Protein AF-A0A433PCZ7-F1 (afdb_monomer_lite)

Radius of gyration: 23.69 Å; chains: 1; bounding box: 47×53×70 Å

Organism: NCBI:txid994334

Sequence (290 aa):
MRSCLVRWIPQHVLGEMFSCDVVIAGWCSPVGGLSVYSTPSASLAHGDGKPVIIVSAAMDSRSFFHDLTLGIENDVSGMIALIAVADALSKVGWMRFPYEGHNISKS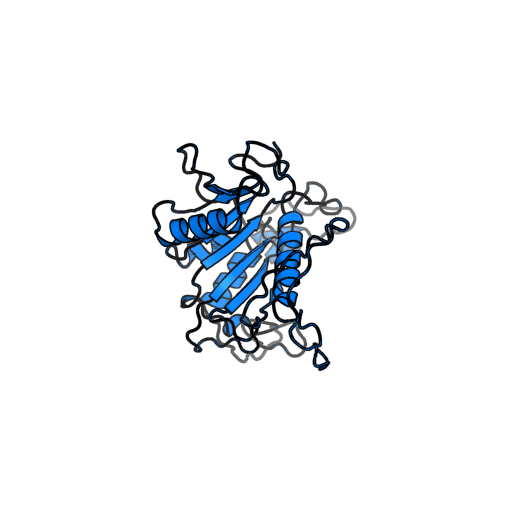PFYISTNLIIIRLYTQQSPVALTTFPKHIIYTLFTAEAWGHAGSQRFVSDVYQNPTCANTTGNYCPYTAPACSYPCLRDLDFTRINFDAIESVWELNSVAQSSAPSSPQPSFFAHFDDTTLPGNNRLLQLLVNVSGGQQYAIQAAAADGVDRKLPPSTVQAFLQKKRSIPAVVISDFQKQLGK

Structure (mmCIF, N/CA/C/O backbone):
data_AF-A0A433PCZ7-F1
#
_entry.id   AF-A0A433PCZ7-F1
#
loop_
_atom_site.group_PDB
_atom_site.id
_atom_site.type_symbol
_atom_site.label_atom_id
_atom_site.label_alt_id
_atom_site.label_comp_id
_atom_site.label_asym_id
_atom_site.label_entity_id
_atom_site.label_seq_id
_atom_site.pdbx_PDB_ins_code
_atom_site.Cartn_x
_atom_site.Cartn_y
_atom_site.Cartn_z
_atom_site.occupancy
_atom_site.B_iso_or_equiv
_atom_site.auth_seq_id
_atom_site.auth_comp_id
_atom_site.auth_asym_id
_atom_site.auth_atom_id
_atom_site.pdbx_PDB_model_num
ATOM 1 N N . MET A 1 1 ? -12.144 -13.606 -10.937 1.00 31.19 1 MET A N 1
ATOM 2 C CA . MET A 1 1 ? -12.996 -13.012 -11.990 1.00 31.19 1 MET A CA 1
ATOM 3 C C . MET A 1 1 ? -12.164 -11.955 -12.693 1.00 31.19 1 MET A C 1
ATOM 5 O O . MET A 1 1 ? -11.584 -11.135 -12.000 1.00 31.19 1 MET A O 1
ATOM 9 N N . ARG A 1 2 ? -11.998 -12.040 -14.018 1.00 33.44 2 ARG A N 1
ATOM 10 C CA . ARG A 1 2 ? -11.258 -11.040 -14.804 1.00 33.44 2 ARG A CA 1
ATOM 11 C C . ARG A 1 2 ? -12.278 -10.046 -15.350 1.00 33.44 2 ARG A C 1
ATOM 13 O O . ARG A 1 2 ? -13.180 -10.456 -16.072 1.00 33.44 2 ARG A O 1
ATOM 20 N N . SER A 1 3 ? -12.172 -8.786 -14.954 1.00 38.59 3 SER A N 1
ATOM 21 C CA . SER A 1 3 ? -13.100 -7.730 -15.364 1.00 38.59 3 SER A CA 1
ATOM 22 C C . SER A 1 3 ? -12.599 -7.081 -16.659 1.00 38.59 3 SER A C 1
ATOM 24 O O . SER A 1 3 ? -11.444 -6.664 -16.732 1.00 38.59 3 SER A O 1
ATOM 26 N N . CYS A 1 4 ? -13.439 -7.028 -17.694 1.00 39.56 4 CYS A N 1
ATOM 27 C CA . CYS A 1 4 ? -13.153 -6.365 -18.973 1.00 39.56 4 CYS A CA 1
ATOM 28 C C . CYS A 1 4 ? -14.150 -5.228 -19.202 1.00 39.56 4 CYS A C 1
ATOM 30 O O . CYS A 1 4 ? -15.336 -5.389 -18.917 1.00 39.56 4 CYS A O 1
ATOM 32 N N . LEU A 1 5 ? -13.670 -4.099 -19.730 1.00 45.59 5 LEU A N 1
ATOM 33 C CA . LEU A 1 5 ? -14.523 -2.992 -20.149 1.00 45.59 5 LEU A CA 1
ATOM 34 C C . LEU A 1 5 ? -14.878 -3.200 -21.626 1.00 45.59 5 LEU A C 1
ATOM 36 O O . LEU A 1 5 ? -13.988 -3.280 -22.479 1.00 45.59 5 LEU A O 1
ATOM 40 N N . VAL A 1 6 ? -16.173 -3.301 -21.924 1.00 49.44 6 VAL A N 1
ATOM 41 C CA . VAL A 1 6 ? -16.669 -3.426 -23.300 1.00 49.44 6 VAL A CA 1
ATOM 42 C C . VAL A 1 6 ? -16.513 -2.088 -24.013 1.00 49.44 6 VAL A C 1
ATOM 44 O O . VAL A 1 6 ? -16.884 -1.042 -23.477 1.00 49.44 6 VAL A O 1
ATOM 47 N N . ARG A 1 7 ? -15.947 -2.105 -25.223 1.00 39.41 7 ARG A N 1
ATOM 48 C CA . ARG A 1 7 ? -15.780 -0.900 -26.036 1.00 39.41 7 ARG A CA 1
ATOM 49 C C . ARG A 1 7 ? -17.155 -0.384 -26.468 1.00 39.41 7 ARG A C 1
ATOM 51 O O . ARG A 1 7 ? -17.887 -1.074 -27.168 1.00 39.41 7 ARG A O 1
ATOM 58 N N . TRP A 1 8 ? -17.484 0.843 -26.071 1.00 37.19 8 TRP A N 1
ATOM 59 C CA . TRP A 1 8 ? -18.685 1.541 -26.526 1.00 37.19 8 TRP A CA 1
ATOM 60 C C . TRP A 1 8 ? -18.537 1.940 -28.000 1.00 37.19 8 TRP A C 1
ATOM 62 O O . TRP A 1 8 ? -17.752 2.825 -28.341 1.00 37.19 8 TRP A O 1
ATOM 72 N N . ILE A 1 9 ? -19.299 1.290 -28.879 1.00 37.53 9 ILE A N 1
ATOM 73 C CA . ILE A 1 9 ? -19.681 1.849 -30.181 1.00 37.53 9 ILE A CA 1
ATOM 74 C C . ILE A 1 9 ? -21.013 2.570 -29.939 1.00 37.53 9 ILE A C 1
ATOM 76 O O . ILE A 1 9 ? -21.857 2.010 -29.231 1.00 37.53 9 ILE A O 1
ATOM 80 N N . PRO A 1 10 ? -21.237 3.791 -30.464 1.00 37.09 10 PRO A N 1
ATOM 81 C CA . PRO A 1 10 ? -22.515 4.468 -30.285 1.00 37.09 10 PRO A CA 1
ATOM 82 C C . PRO A 1 10 ? -23.660 3.531 -30.708 1.00 37.09 10 PRO A C 1
ATOM 84 O O . PRO A 1 10 ? -23.724 3.124 -31.862 1.00 37.09 10 PRO A O 1
ATOM 87 N N . GLN A 1 11 ? -24.530 3.201 -29.745 1.00 36.28 11 GLN A N 1
ATOM 88 C CA . GLN A 1 11 ? -25.795 2.450 -29.850 1.00 36.28 11 GLN A CA 1
ATOM 89 C C . GLN A 1 11 ? -25.813 0.909 -29.744 1.00 36.28 11 GLN A C 1
ATOM 91 O O . GLN A 1 11 ? -26.917 0.373 -29.682 1.00 36.28 11 GLN A O 1
ATOM 96 N N . HIS A 1 12 ? -24.699 0.178 -29.595 1.00 43.97 12 HIS A N 1
ATOM 97 C CA . HIS A 1 12 ? -24.780 -1.284 -29.379 1.00 43.97 12 HIS A CA 1
ATOM 98 C C . HIS A 1 12 ? -23.724 -1.838 -28.407 1.00 43.97 12 HIS A C 1
ATOM 100 O O . HIS A 1 12 ? -22.524 -1.655 -28.600 1.00 43.97 12 HIS A O 1
ATOM 106 N N . VAL A 1 13 ? -24.177 -2.580 -27.386 1.00 55.06 13 VAL A N 1
ATOM 107 C CA . VAL A 1 13 ? -23.332 -3.465 -26.565 1.00 55.06 13 VAL A CA 1
ATOM 108 C C . VAL A 1 13 ? -23.218 -4.803 -27.299 1.00 55.06 13 VAL A C 1
ATOM 110 O O . VAL A 1 13 ? -24.196 -5.534 -27.394 1.00 55.06 13 VAL A O 1
ATOM 113 N N . LEU A 1 14 ? -22.037 -5.132 -27.825 1.00 55.78 14 LEU A N 1
ATOM 114 C CA . LEU A 1 14 ? -21.775 -6.379 -28.571 1.00 55.78 14 LEU A CA 1
ATOM 115 C C . LEU A 1 14 ? -21.415 -7.573 -27.657 1.00 55.78 14 LEU A C 1
ATOM 117 O O . LEU A 1 14 ? -20.620 -8.436 -28.025 1.00 55.78 14 LEU A O 1
ATOM 121 N N . GLY A 1 15 ? -21.927 -7.600 -26.427 1.00 51.91 15 GLY A N 1
ATOM 122 C CA . GLY A 1 15 ? -21.474 -8.530 -25.392 1.00 51.91 15 GLY A CA 1
ATOM 123 C C . GLY A 1 15 ? -22.407 -9.719 -25.178 1.00 51.91 15 GLY A C 1
ATOM 124 O O . GLY A 1 15 ? -23.237 -9.657 -24.281 1.00 51.91 15 GLY A O 1
ATOM 125 N N . GLU A 1 16 ? -22.222 -10.813 -25.924 1.00 54.31 16 GLU A N 1
ATOM 126 C CA . GLU A 1 16 ? -22.825 -12.130 -25.613 1.00 54.31 16 GLU A CA 1
ATOM 127 C C . GLU A 1 16 ? -21.780 -13.224 -25.285 1.00 54.31 16 GLU A C 1
ATOM 129 O O . GLU A 1 16 ? -22.113 -14.402 -25.196 1.00 54.31 16 GLU A O 1
ATOM 134 N N . MET A 1 17 ? -20.504 -12.871 -25.077 1.00 54.75 17 MET A N 1
ATOM 135 C CA . MET A 1 17 ? -19.405 -13.844 -24.910 1.00 54.75 17 MET A CA 1
ATOM 136 C C . MET A 1 17 ? -18.545 -13.598 -23.659 1.00 54.75 17 MET A C 1
ATOM 138 O O . MET A 1 17 ? -18.548 -12.510 -23.077 1.00 54.75 17 MET A O 1
ATOM 142 N N . PHE A 1 18 ? -17.795 -14.625 -23.235 1.00 64.75 18 PHE A N 1
ATOM 143 C CA . PHE A 1 18 ? -16.908 -14.566 -22.069 1.00 64.75 18 PHE A CA 1
ATOM 144 C C . PHE A 1 18 ? -15.723 -13.610 -22.296 1.00 64.75 18 PHE A C 1
ATOM 146 O O . PHE A 1 18 ? -15.311 -13.348 -23.423 1.00 64.75 18 PHE A O 1
ATOM 153 N N . SER A 1 19 ? -15.123 -13.127 -21.197 1.00 66.94 19 SER A N 1
ATOM 154 C CA . SER A 1 19 ? -14.033 -12.130 -21.199 1.00 66.94 19 SER A CA 1
ATOM 155 C C . SER A 1 19 ? -12.869 -12.457 -22.148 1.00 66.94 19 SER A C 1
ATOM 157 O O . SER A 1 19 ? -12.317 -11.540 -22.748 1.00 66.94 19 SER A O 1
ATOM 159 N N . CYS A 1 20 ? -12.490 -13.728 -22.310 1.00 67.19 20 CYS A N 1
ATOM 160 C CA . CYS A 1 20 ? -11.399 -14.108 -23.212 1.00 67.19 20 CYS A CA 1
ATOM 161 C C . CYS A 1 20 ? -11.766 -13.919 -24.687 1.00 67.19 20 CYS A C 1
ATOM 163 O O . CYS A 1 20 ? -10.952 -13.416 -25.457 1.00 67.19 20 CYS A O 1
ATOM 165 N N . ASP A 1 21 ? -12.988 -14.276 -25.070 1.00 70.38 21 ASP A N 1
ATOM 166 C CA . ASP A 1 21 ? -13.411 -14.267 -26.468 1.00 70.38 21 ASP A CA 1
ATOM 167 C C . ASP A 1 21 ? -13.506 -12.837 -27.007 1.00 70.38 21 ASP A C 1
ATOM 169 O O . ASP A 1 21 ? -13.014 -12.529 -28.091 1.00 70.38 21 ASP A O 1
ATOM 173 N N . VAL A 1 22 ? -14.060 -11.928 -26.200 1.00 72.94 22 VAL A N 1
ATOM 174 C CA . VAL A 1 22 ? -14.202 -10.510 -26.562 1.00 72.94 22 VAL A CA 1
ATOM 175 C C . VAL A 1 22 ? -12.869 -9.754 -26.571 1.00 72.94 22 VAL A C 1
ATOM 177 O O . VAL A 1 22 ? -12.721 -8.790 -27.323 1.00 72.94 22 VAL A O 1
ATOM 180 N N . VAL A 1 23 ? -11.881 -10.183 -25.773 1.00 76.81 23 VAL A N 1
ATOM 181 C CA . VAL A 1 23 ? -10.513 -9.633 -25.818 1.00 76.81 23 VAL A CA 1
ATOM 182 C C . VAL A 1 23 ? -9.790 -10.104 -27.079 1.00 76.81 23 VAL A C 1
ATOM 184 O O . VAL A 1 23 ? -9.178 -9.285 -27.759 1.00 76.81 23 VAL A O 1
ATOM 187 N N . ILE A 1 24 ? -9.905 -11.390 -27.436 1.00 75.25 24 ILE A N 1
ATOM 188 C CA . ILE A 1 24 ? -9.309 -11.942 -28.665 1.00 75.25 24 ILE A CA 1
ATOM 189 C C . ILE A 1 24 ? -9.924 -11.287 -29.909 1.00 75.25 24 ILE A C 1
ATOM 191 O O . ILE A 1 24 ? -9.204 -10.951 -30.847 1.00 75.25 24 ILE A O 1
ATOM 195 N N . ALA A 1 25 ? -11.236 -11.044 -29.899 1.00 79.81 25 ALA A N 1
ATOM 196 C CA . ALA A 1 25 ? -11.934 -10.352 -30.980 1.00 79.81 25 ALA A CA 1
ATOM 197 C C . ALA A 1 25 ? -11.619 -8.841 -31.063 1.00 79.81 25 ALA A C 1
ATOM 199 O O . ALA A 1 25 ? -12.023 -8.182 -32.021 1.00 79.81 25 ALA A O 1
ATOM 200 N N . GLY A 1 26 ? -10.911 -8.270 -30.078 1.00 80.94 26 GLY A N 1
ATOM 201 C CA . GLY A 1 26 ? -10.577 -6.841 -30.028 1.00 80.94 26 GLY A CA 1
ATOM 202 C C . GLY A 1 26 ? -11.761 -5.929 -29.681 1.00 80.94 26 GLY A C 1
ATOM 203 O O . GLY A 1 26 ? -11.745 -4.737 -29.996 1.00 80.94 26 GLY A O 1
ATOM 204 N N . TRP A 1 27 ? -12.811 -6.474 -29.062 1.00 82.06 27 TRP A N 1
ATOM 205 C CA . TRP A 1 27 ? -14.045 -5.750 -28.719 1.00 82.06 27 TRP A CA 1
ATOM 206 C C . TRP A 1 27 ? -14.031 -5.189 -27.294 1.00 82.06 27 TRP A C 1
ATOM 208 O O . TRP A 1 27 ? -14.896 -4.394 -26.925 1.00 82.06 27 TRP A O 1
ATOM 218 N N . CYS A 1 28 ? -13.055 -5.592 -26.483 1.00 83.75 28 CYS A N 1
ATOM 219 C CA . CYS A 1 28 ? -12.892 -5.147 -25.105 1.00 83.75 28 CYS A CA 1
ATOM 220 C C . CYS A 1 28 ? -11.443 -4.771 -24.812 1.00 83.75 28 CYS A C 1
ATOM 222 O O . CYS A 1 28 ? -10.513 -5.361 -25.363 1.00 83.75 28 CYS A O 1
ATOM 224 N N . SER A 1 29 ? -11.278 -3.844 -23.872 1.00 83.94 29 SER A N 1
ATOM 225 C CA . SER A 1 29 ? -9.988 -3.544 -23.253 1.00 83.94 29 SER A CA 1
ATOM 226 C C . SER A 1 29 ? -9.978 -4.064 -21.813 1.00 83.94 29 SER A C 1
ATOM 228 O O . SER A 1 29 ? -11.024 -4.060 -21.149 1.00 83.94 29 SER A O 1
ATOM 230 N N . PRO A 1 30 ? -8.821 -4.513 -21.295 1.00 85.56 30 PRO A N 1
ATOM 231 C CA . PRO A 1 30 ? -8.712 -4.866 -19.886 1.00 85.56 30 PRO A CA 1
ATOM 232 C C . PRO A 1 30 ? -8.986 -3.634 -19.016 1.00 85.56 30 PRO A C 1
ATOM 234 O O . PRO A 1 30 ? -8.523 -2.535 -19.326 1.00 85.56 30 PRO A O 1
ATOM 237 N N . VAL A 1 31 ? -9.732 -3.819 -17.924 1.00 88.06 31 VAL A N 1
ATOM 238 C CA . VAL A 1 31 ? -9.874 -2.771 -16.904 1.00 88.06 31 VAL A CA 1
ATOM 239 C C . VAL A 1 31 ? -8.544 -2.638 -16.172 1.00 88.06 31 VAL A C 1
ATOM 241 O O . VAL A 1 31 ? -7.945 -3.638 -15.777 1.00 88.06 31 VAL A O 1
ATOM 244 N N . GLY A 1 32 ? -8.079 -1.408 -15.993 1.00 88.81 32 GLY A N 1
ATOM 245 C CA . GLY A 1 32 ? -6.814 -1.132 -15.333 1.00 88.81 32 GLY A CA 1
ATOM 246 C C . GLY A 1 32 ? -6.510 0.358 -15.290 1.00 88.81 32 GLY A C 1
ATOM 247 O O . GLY A 1 32 ? -7.317 1.189 -15.702 1.00 88.81 32 GLY A O 1
ATOM 248 N N . GLY A 1 33 ? -5.314 0.678 -14.814 1.00 89.50 33 GLY A N 1
ATOM 249 C CA . GLY A 1 33 ? -4.800 2.037 -14.739 1.00 89.50 33 GLY A CA 1
ATOM 250 C C . GLY A 1 33 ? -3.342 2.040 -14.289 1.00 89.50 33 GLY A C 1
ATOM 251 O O . GLY A 1 33 ? -2.693 0.992 -14.245 1.00 89.50 33 GLY A O 1
ATOM 252 N N . LEU A 1 34 ? -2.838 3.220 -13.933 1.00 92.00 34 LEU A N 1
ATOM 253 C CA . LEU A 1 34 ? -1.523 3.378 -13.317 1.00 92.00 34 LEU A CA 1
ATOM 254 C C . LEU A 1 34 ? -1.668 3.639 -11.818 1.00 92.00 34 LEU A C 1
ATOM 256 O O . LEU A 1 34 ? -2.215 4.660 -11.409 1.00 92.00 34 LEU A O 1
ATOM 260 N N . SER A 1 35 ? -1.144 2.722 -11.010 1.00 95.50 35 SER A N 1
ATOM 261 C CA . SER A 1 35 ? -0.894 2.974 -9.592 1.00 95.50 35 SER A CA 1
ATOM 262 C C . SER A 1 35 ? 0.284 3.936 -9.448 1.00 95.50 35 SER A C 1
ATOM 264 O O . SER A 1 35 ? 1.190 3.946 -10.286 1.00 95.50 35 SER A O 1
ATOM 266 N N . VAL A 1 36 ? 0.298 4.721 -8.375 1.00 95.56 36 VAL A N 1
ATOM 267 C CA . VAL A 1 36 ? 1.398 5.646 -8.077 1.00 95.56 36 VAL A CA 1
ATOM 268 C C . VAL A 1 36 ? 2.010 5.305 -6.731 1.00 95.56 36 VAL A C 1
ATOM 270 O O . VAL A 1 36 ? 1.317 4.880 -5.808 1.00 95.56 36 VAL A O 1
ATOM 273 N N . TYR A 1 37 ? 3.315 5.500 -6.606 1.00 95.19 37 TYR A N 1
ATOM 274 C CA . TYR A 1 37 ? 3.993 5.386 -5.325 1.00 95.19 37 TYR A CA 1
ATOM 275 C C . TYR A 1 37 ? 5.043 6.480 -5.171 1.00 95.19 37 TYR A C 1
ATOM 277 O O . TYR A 1 37 ? 5.506 7.062 -6.151 1.00 95.19 37 TYR A O 1
ATOM 285 N N . SER A 1 38 ? 5.395 6.782 -3.927 1.00 92.81 38 SER A N 1
ATOM 286 C CA . SER A 1 38 ? 6.375 7.809 -3.585 1.00 92.81 38 SER A CA 1
ATOM 287 C C . SER A 1 38 ? 7.084 7.462 -2.280 1.00 92.81 38 SER A C 1
ATOM 289 O O . SER A 1 38 ? 6.551 6.736 -1.443 1.00 92.81 38 SER A O 1
ATOM 291 N N . THR A 1 39 ? 8.289 7.990 -2.086 1.00 91.00 39 THR A N 1
ATOM 292 C CA . THR A 1 39 ? 9.048 7.852 -0.841 1.00 91.00 39 THR A CA 1
ATOM 293 C C . THR A 1 39 ? 9.712 9.183 -0.481 1.00 91.00 39 THR A C 1
ATOM 295 O O . THR A 1 39 ? 10.229 9.855 -1.372 1.00 91.00 39 THR A O 1
ATOM 298 N N . PRO A 1 40 ? 9.745 9.584 0.806 1.00 87.50 40 PRO A N 1
ATOM 299 C CA . PRO A 1 40 ? 10.504 10.754 1.246 1.00 87.50 40 PRO A CA 1
ATOM 300 C C . PRO A 1 40 ? 12.009 10.457 1.396 1.00 87.50 40 PRO A C 1
ATOM 302 O O . PRO A 1 40 ? 12.789 11.334 1.768 1.00 87.50 40 PRO A O 1
ATOM 305 N N . SER A 1 41 ? 12.424 9.212 1.154 1.00 84.75 41 SER A N 1
ATOM 306 C CA . SER A 1 41 ? 13.815 8.779 1.268 1.00 84.75 41 SER A CA 1
ATOM 307 C C . SER A 1 41 ? 14.655 9.381 0.145 1.00 84.75 41 SER A C 1
ATOM 309 O O . SER A 1 41 ? 14.314 9.237 -1.023 1.00 84.75 41 SER A O 1
ATOM 311 N N . ALA A 1 42 ? 15.786 10.003 0.488 1.00 78.75 42 ALA A N 1
ATOM 312 C CA . ALA A 1 42 ? 16.669 10.626 -0.503 1.00 78.75 42 ALA A CA 1
ATOM 313 C C . ALA A 1 42 ? 17.356 9.606 -1.432 1.00 78.75 42 ALA A C 1
ATOM 315 O O . ALA A 1 42 ? 17.651 9.914 -2.581 1.00 78.75 42 ALA A O 1
ATOM 316 N N . SER A 1 43 ? 17.614 8.397 -0.932 1.00 82.56 43 SER A N 1
ATOM 317 C CA . SER A 1 43 ? 18.131 7.276 -1.714 1.00 82.56 43 SER A CA 1
ATOM 318 C C . SER A 1 43 ? 17.480 5.998 -1.203 1.00 82.56 43 SER A C 1
ATOM 320 O O . SER A 1 43 ? 17.597 5.688 -0.018 1.00 82.56 43 SER A O 1
ATOM 322 N N . LEU A 1 44 ? 16.748 5.319 -2.082 1.00 88.44 44 LEU A N 1
ATOM 323 C CA . LEU A 1 44 ? 16.168 3.998 -1.858 1.00 88.44 44 LEU A CA 1
ATOM 324 C C . LEU A 1 44 ? 16.961 3.014 -2.714 1.00 88.44 44 LEU A C 1
ATOM 326 O O . LEU A 1 44 ? 16.998 3.193 -3.934 1.00 88.44 44 LEU A O 1
ATOM 330 N N . ALA A 1 45 ? 17.571 1.996 -2.111 1.00 90.94 45 ALA A N 1
ATOM 331 C CA . ALA A 1 45 ? 18.324 0.991 -2.848 1.00 90.94 45 ALA A CA 1
ATOM 332 C C . ALA A 1 45 ? 17.964 -0.428 -2.398 1.00 90.94 45 ALA A C 1
ATOM 334 O O . ALA A 1 45 ? 17.846 -0.720 -1.217 1.00 90.94 45 ALA A O 1
ATOM 335 N N . HIS A 1 46 ? 17.892 -1.355 -3.353 1.00 90.88 46 HIS A N 1
ATOM 336 C CA . HIS A 1 46 ? 17.478 -2.735 -3.085 1.00 90.88 46 HIS A CA 1
ATOM 337 C C . HIS A 1 46 ? 18.362 -3.449 -2.035 1.00 90.88 46 HIS A C 1
ATOM 339 O O . HIS A 1 46 ? 17.908 -4.329 -1.305 1.00 90.88 46 HIS A O 1
ATOM 345 N N . GLY A 1 47 ? 19.642 -3.079 -1.954 1.00 91.06 47 GLY A N 1
ATOM 346 C CA . GLY A 1 47 ? 20.633 -3.701 -1.072 1.00 91.06 47 GLY A CA 1
ATOM 347 C C . GLY A 1 47 ? 21.089 -2.844 0.110 1.00 91.06 47 GLY A C 1
ATOM 348 O O . GLY A 1 47 ? 22.117 -3.167 0.695 1.00 91.06 47 GLY A O 1
ATOM 349 N N . ASP A 1 48 ? 20.401 -1.750 0.452 1.00 90.75 48 ASP A N 1
ATOM 350 C CA . ASP A 1 48 ? 20.836 -0.868 1.553 1.00 90.75 48 ASP A CA 1
ATOM 351 C C . ASP A 1 48 ? 20.564 -1.427 2.964 1.00 90.75 48 ASP A C 1
ATOM 353 O O . ASP A 1 48 ? 21.042 -0.869 3.954 1.00 90.75 48 ASP A O 1
ATOM 357 N N . GLY A 1 49 ? 19.824 -2.538 3.063 1.00 90.06 49 GLY A N 1
ATOM 358 C CA . GLY A 1 49 ? 19.514 -3.223 4.319 1.00 90.06 49 GLY A CA 1
ATOM 359 C C . GLY A 1 49 ? 18.550 -2.461 5.232 1.00 90.06 49 GLY A C 1
ATOM 360 O O . GLY A 1 49 ? 18.333 -2.888 6.369 1.00 90.06 49 GLY A O 1
ATOM 361 N N . LYS A 1 50 ? 17.969 -1.347 4.771 1.00 92.31 50 LYS A N 1
ATOM 362 C CA . LYS A 1 50 ? 17.005 -0.579 5.557 1.00 92.31 50 LYS A CA 1
ATOM 363 C C . LYS A 1 50 ? 15.621 -1.227 5.482 1.00 92.31 50 LYS A C 1
ATOM 365 O O . LYS A 1 50 ? 15.147 -1.531 4.388 1.00 92.31 50 LYS A O 1
ATOM 370 N N . PRO A 1 51 ? 14.927 -1.395 6.621 1.00 96.12 51 PRO A N 1
ATOM 371 C CA . PRO A 1 51 ? 13.557 -1.884 6.606 1.00 96.12 51 PRO A CA 1
ATOM 372 C C . PRO A 1 51 ? 12.628 -0.928 5.852 1.00 96.12 51 PRO A C 1
ATOM 374 O O . PRO A 1 51 ? 12.794 0.294 5.911 1.00 96.12 51 PRO A O 1
ATOM 377 N N . VAL A 1 52 ? 11.624 -1.484 5.179 1.00 96.88 52 VAL A N 1
ATOM 378 C CA . VAL A 1 52 ? 10.645 -0.748 4.375 1.00 96.88 52 VAL A CA 1
ATOM 379 C C . VAL A 1 52 ? 9.269 -0.827 5.034 1.00 96.88 52 VAL A C 1
ATOM 381 O O . VAL A 1 52 ? 8.779 -1.904 5.367 1.00 96.88 52 VAL A O 1
ATOM 384 N N . ILE A 1 53 ? 8.626 0.323 5.202 1.00 97.31 53 ILE A N 1
ATOM 385 C CA . ILE A 1 53 ? 7.237 0.459 5.637 1.00 97.31 53 ILE A CA 1
ATOM 386 C C . ILE A 1 53 ? 6.415 0.872 4.421 1.00 97.31 53 ILE A C 1
ATOM 388 O O . ILE A 1 53 ? 6.669 1.922 3.830 1.00 97.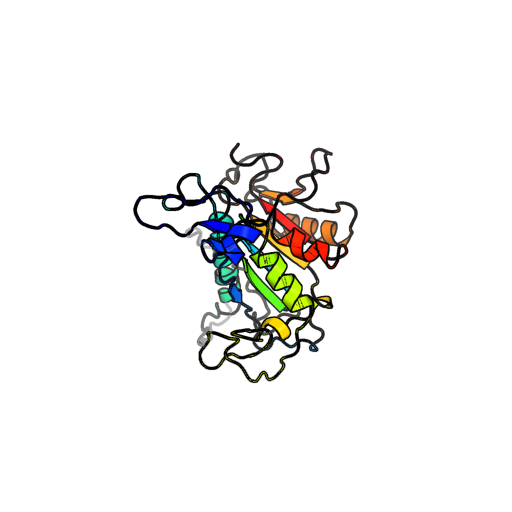31 53 ILE A O 1
ATOM 392 N N . ILE A 1 54 ? 5.421 0.066 4.063 1.00 98.25 54 ILE A N 1
ATOM 393 C CA . ILE A 1 54 ? 4.451 0.423 3.029 1.00 98.25 54 ILE A CA 1
ATOM 394 C C . ILE A 1 54 ? 3.238 1.051 3.706 1.00 98.25 54 ILE A C 1
ATOM 396 O O . ILE A 1 54 ? 2.681 0.466 4.632 1.00 98.25 54 ILE A O 1
ATOM 400 N N . VAL A 1 55 ? 2.812 2.214 3.227 1.00 98.25 55 VAL A N 1
ATOM 401 C CA . VAL A 1 55 ? 1.528 2.820 3.582 1.00 98.25 55 VAL A CA 1
ATOM 402 C C . VAL A 1 55 ? 0.719 2.957 2.300 1.00 98.25 55 VAL A C 1
ATOM 404 O O . VAL A 1 55 ? 1.204 3.487 1.302 1.00 98.25 55 VAL A O 1
ATOM 407 N N . SER A 1 56 ? -0.489 2.419 2.295 1.00 97.81 56 SER A N 1
ATOM 408 C CA . SER A 1 56 ? -1.266 2.163 1.087 1.00 97.81 56 SER A CA 1
ATOM 409 C C . SER A 1 56 ? -2.705 2.646 1.213 1.00 97.81 56 SER A C 1
ATOM 411 O O . SER A 1 56 ? -3.240 2.763 2.315 1.00 97.81 56 SER A O 1
ATOM 413 N N . ALA A 1 57 ? -3.317 2.952 0.074 1.00 97.19 57 ALA A N 1
ATOM 414 C CA . ALA A 1 57 ? -4.755 3.146 -0.064 1.00 97.19 57 ALA A CA 1
ATOM 415 C C . ALA A 1 57 ? -5.184 2.819 -1.504 1.00 97.19 57 ALA A C 1
ATOM 417 O O . ALA A 1 57 ? -4.378 2.901 -2.439 1.00 97.19 57 ALA A O 1
ATOM 418 N N . ALA A 1 58 ? -6.452 2.459 -1.690 1.00 94.75 58 ALA A N 1
ATOM 419 C CA . ALA A 1 58 ? -7.067 2.394 -3.012 1.00 94.75 58 ALA A CA 1
ATOM 420 C C . ALA A 1 58 ? -7.409 3.813 -3.507 1.00 94.75 58 ALA A C 1
ATOM 422 O O . ALA A 1 58 ? -7.742 4.685 -2.707 1.00 94.75 58 ALA A O 1
ATOM 423 N N . MET A 1 59 ? -7.304 4.059 -4.816 1.00 90.44 59 MET A N 1
ATOM 424 C CA . MET A 1 59 ? -7.685 5.340 -5.439 1.00 90.44 59 MET A CA 1
ATOM 425 C C . MET A 1 59 ? -8.963 5.251 -6.278 1.00 90.44 59 MET A C 1
ATOM 427 O O . MET A 1 59 ? -9.538 6.279 -6.628 1.00 90.44 59 MET A O 1
ATOM 431 N N . ASP A 1 60 ? -9.361 4.044 -6.679 1.00 88.75 60 ASP A N 1
ATOM 432 C CA . ASP A 1 60 ? -10.500 3.814 -7.557 1.00 88.75 60 ASP A CA 1
ATOM 433 C C . ASP A 1 60 ? -11.712 3.314 -6.785 1.00 88.75 60 ASP A C 1
ATOM 435 O O . ASP A 1 60 ? -11.591 2.564 -5.827 1.00 88.75 60 ASP A O 1
ATOM 439 N N . SER A 1 61 ? -12.888 3.694 -7.271 1.00 88.56 61 SER A N 1
ATOM 440 C CA . SER A 1 61 ? -14.165 3.197 -6.782 1.00 88.56 61 SER A CA 1
ATOM 441 C C . SER A 1 61 ? -14.996 2.659 -7.942 1.00 88.56 61 SER A C 1
ATOM 443 O O . SER A 1 61 ? -14.598 2.724 -9.110 1.00 88.56 61 SER A O 1
ATOM 445 N N . ARG A 1 62 ? -16.182 2.134 -7.637 1.00 88.69 62 ARG A N 1
ATOM 446 C CA . ARG A 1 62 ? -17.144 1.671 -8.641 1.00 88.69 62 ARG A CA 1
ATOM 447 C C . ARG A 1 62 ? -18.561 2.068 -8.269 1.00 88.69 62 ARG A C 1
ATOM 449 O O . ARG A 1 62 ? -18.935 2.087 -7.100 1.00 88.69 62 ARG A O 1
ATOM 456 N N . SER A 1 63 ? -19.374 2.309 -9.284 1.00 88.69 63 SER A N 1
ATOM 457 C CA . SER A 1 63 ? -20.809 2.526 -9.136 1.00 88.69 63 SER A CA 1
ATOM 458 C C . SER A 1 63 ? -21.555 1.896 -10.313 1.00 88.69 63 SER A C 1
ATOM 460 O O . SER A 1 63 ? -20.936 1.442 -11.275 1.00 88.69 63 SER A O 1
ATOM 462 N N . PHE A 1 64 ? -22.887 1.839 -10.235 1.00 88.81 64 PHE A N 1
ATOM 463 C CA . PHE A 1 64 ? -23.706 1.285 -11.318 1.00 88.81 64 PHE A CA 1
ATOM 464 C C . PHE A 1 64 ? -23.556 2.082 -12.626 1.00 88.81 64 PHE A C 1
ATOM 466 O O . PHE A 1 64 ? -23.547 1.504 -13.708 1.00 88.81 64 PHE A O 1
ATOM 473 N N . PHE A 1 65 ? -23.382 3.402 -12.524 1.00 90.12 65 PHE A N 1
ATOM 474 C CA . PHE A 1 65 ? -23.108 4.282 -13.655 1.00 90.12 65 PHE A CA 1
ATOM 475 C C . PHE A 1 65 ? -21.678 4.787 -13.541 1.00 90.12 65 PHE A C 1
ATOM 477 O O . PHE A 1 65 ? -21.408 5.668 -12.735 1.00 90.12 65 PHE A O 1
ATOM 484 N N . HIS A 1 66 ? -20.763 4.243 -14.341 1.00 83.94 66 HIS A N 1
ATOM 485 C CA . HIS A 1 66 ? -19.324 4.467 -14.163 1.00 83.94 66 HIS A CA 1
ATOM 486 C C . HIS A 1 66 ? -18.934 5.960 -14.102 1.00 83.94 66 HIS A C 1
ATOM 488 O O . HIS A 1 66 ? -18.076 6.318 -13.294 1.00 83.94 66 HIS A O 1
ATOM 494 N N . ASP A 1 67 ? -19.630 6.825 -14.847 1.00 85.12 67 ASP A N 1
ATOM 495 C CA . ASP A 1 67 ? -19.398 8.279 -14.886 1.00 85.12 67 ASP A CA 1
ATOM 496 C C . ASP A 1 67 ? -19.878 9.036 -13.630 1.00 85.12 67 ASP A C 1
ATOM 498 O O . ASP A 1 67 ? -19.544 10.202 -13.439 1.00 85.12 67 ASP A O 1
ATOM 502 N N . LEU A 1 68 ? -20.655 8.388 -12.757 1.00 85.56 68 LEU A N 1
ATOM 503 C CA . LEU A 1 68 ? -21.219 8.958 -11.524 1.00 85.56 68 LEU A CA 1
ATOM 504 C C . LEU A 1 68 ? -20.560 8.388 -10.259 1.00 85.56 68 LEU A C 1
ATOM 506 O O . LEU A 1 68 ? -21.132 8.407 -9.167 1.00 85.56 68 LEU A O 1
ATOM 510 N N . THR A 1 69 ? -19.351 7.854 -10.396 1.00 85.06 69 THR A N 1
ATOM 511 C CA . THR A 1 69 ? -18.634 7.220 -9.292 1.00 85.06 69 THR A CA 1
ATOM 512 C C . THR A 1 69 ? -18.003 8.272 -8.375 1.00 85.06 69 THR A C 1
ATOM 514 O O . THR A 1 69 ? -16.957 8.825 -8.697 1.00 85.06 69 THR A O 1
ATOM 517 N N . LEU A 1 70 ? -18.627 8.535 -7.218 1.00 81.56 70 LEU A N 1
ATOM 518 C CA . LEU A 1 70 ? -18.090 9.458 -6.203 1.00 81.56 70 LEU A CA 1
ATOM 519 C C . LEU A 1 70 ? -17.172 8.769 -5.180 1.00 81.56 70 LEU A C 1
ATOM 521 O O . LEU A 1 70 ? -16.141 9.327 -4.829 1.00 81.56 70 LEU A O 1
ATOM 525 N N . GLY A 1 71 ? -17.543 7.579 -4.688 1.00 80.69 71 GLY A N 1
ATOM 526 C CA . GLY A 1 71 ? -16.672 6.726 -3.859 1.00 80.69 71 GLY A CA 1
ATOM 527 C C . GLY A 1 71 ? -16.108 7.356 -2.575 1.00 80.69 71 GLY A C 1
ATOM 528 O O . GLY A 1 71 ? -15.048 6.930 -2.121 1.00 80.69 71 GLY A O 1
ATOM 529 N N . ILE A 1 72 ? -16.772 8.379 -2.015 1.00 81.94 72 ILE A N 1
ATOM 530 C CA . ILE A 1 72 ? -16.190 9.253 -0.978 1.00 81.94 72 ILE A CA 1
ATOM 531 C C . ILE A 1 72 ? -15.762 8.470 0.265 1.00 81.94 72 ILE A C 1
ATOM 533 O O . ILE A 1 72 ? -14.633 8.611 0.727 1.00 81.94 72 ILE A O 1
ATOM 537 N N . GLU A 1 73 ? -16.667 7.658 0.805 1.00 80.00 73 GLU A N 1
ATOM 538 C CA . GLU A 1 73 ? -16.409 6.883 2.015 1.00 80.00 73 GLU A CA 1
ATOM 539 C C . GLU A 1 73 ? -15.442 5.737 1.727 1.00 80.00 73 GLU A C 1
ATOM 541 O O . GLU A 1 73 ? -14.379 5.701 2.329 1.00 80.00 73 GLU A O 1
ATOM 546 N N . ASN A 1 74 ? -15.757 4.873 0.762 1.00 81.25 74 ASN A N 1
ATOM 547 C CA . ASN A 1 74 ? -15.027 3.623 0.546 1.00 81.25 74 ASN A CA 1
ATOM 548 C C . ASN A 1 74 ? -13.555 3.837 0.153 1.00 81.25 74 ASN A C 1
ATOM 550 O O . ASN A 1 74 ? -12.662 3.258 0.767 1.00 81.25 74 ASN A O 1
ATOM 554 N N . ASP A 1 75 ? -13.300 4.682 -0.852 1.00 81.94 75 ASP A N 1
ATOM 555 C CA . ASP A 1 75 ? -12.004 4.699 -1.547 1.00 81.94 75 ASP A CA 1
ATOM 556 C C . ASP A 1 75 ? -11.309 6.067 -1.435 1.00 81.94 75 ASP A C 1
ATOM 558 O O . ASP A 1 75 ? -10.137 6.163 -1.064 1.00 81.94 75 ASP A O 1
ATOM 562 N N . VAL A 1 76 ? -12.042 7.163 -1.664 1.00 87.81 76 VAL A N 1
ATOM 563 C CA . VAL A 1 76 ? -11.460 8.518 -1.670 1.00 87.81 76 VAL A CA 1
ATOM 564 C C . VAL A 1 76 ? -10.963 8.929 -0.281 1.00 87.81 76 VAL A C 1
ATOM 566 O O . VAL A 1 76 ? -9.929 9.591 -0.173 1.00 87.81 76 VAL A O 1
ATOM 569 N N . SER A 1 77 ? -11.653 8.529 0.790 1.00 91.94 77 SER A N 1
ATOM 570 C CA . SER A 1 77 ? -11.257 8.866 2.162 1.00 91.94 77 SER A CA 1
ATOM 571 C C . SER A 1 77 ? -9.864 8.338 2.521 1.00 91.94 77 SER A C 1
ATOM 573 O O . SER A 1 77 ? -9.046 9.085 3.063 1.00 91.94 77 SER A O 1
ATOM 575 N N . GLY A 1 78 ? -9.562 7.087 2.158 1.00 93.50 78 GLY A N 1
ATOM 576 C CA . GLY A 1 78 ? -8.263 6.454 2.387 1.00 93.50 78 GLY A CA 1
ATOM 577 C C . GLY A 1 78 ? -7.148 7.152 1.616 1.00 93.50 78 GLY A C 1
ATOM 578 O O . GLY A 1 78 ? -6.099 7.466 2.183 1.00 93.50 78 GLY A O 1
ATOM 579 N N . MET A 1 79 ? -7.402 7.486 0.346 1.00 94.12 79 MET A N 1
ATOM 580 C CA . MET A 1 79 ? -6.471 8.259 -0.481 1.00 94.12 79 MET A CA 1
ATOM 581 C C . MET A 1 79 ? -6.189 9.648 0.110 1.00 94.12 79 MET A C 1
ATOM 583 O O . MET A 1 79 ? -5.024 10.037 0.226 1.00 94.12 79 MET A O 1
ATOM 587 N N . ILE A 1 80 ? -7.228 10.396 0.502 1.00 94.38 80 ILE A N 1
ATOM 588 C CA . ILE A 1 80 ? -7.072 11.726 1.116 1.00 94.38 80 ILE A CA 1
ATOM 589 C C . ILE A 1 80 ? -6.268 11.618 2.412 1.00 94.38 80 ILE A C 1
ATOM 591 O O . ILE A 1 80 ? -5.337 12.397 2.620 1.00 94.38 80 ILE A O 1
ATOM 595 N N . ALA A 1 81 ? -6.585 10.639 3.261 1.00 94.25 81 ALA A N 1
ATOM 596 C CA . ALA A 1 81 ? -5.870 10.418 4.509 1.00 94.25 81 ALA A CA 1
ATOM 597 C C . ALA A 1 81 ? -4.393 10.076 4.266 1.00 94.25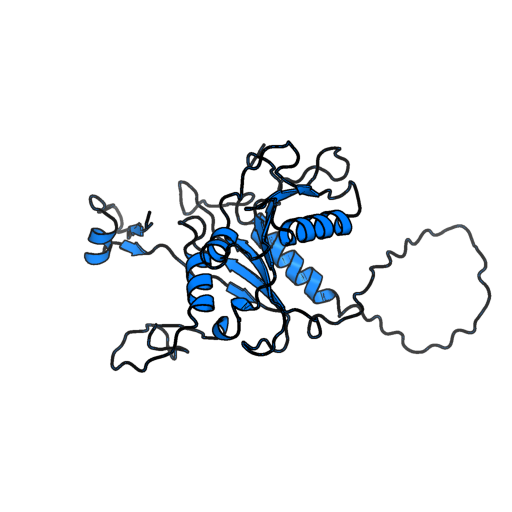 81 ALA A C 1
ATOM 599 O O . ALA A 1 81 ? -3.524 10.621 4.945 1.00 94.25 81 ALA A O 1
ATOM 600 N N . LEU A 1 82 ? -4.078 9.253 3.261 1.00 95.56 82 LEU A N 1
ATOM 601 C CA . LEU A 1 82 ? -2.694 8.919 2.923 1.00 95.56 82 LEU A CA 1
ATOM 602 C C . LEU A 1 82 ? -1.904 10.140 2.439 1.00 95.56 82 LEU A C 1
ATOM 604 O O . LEU A 1 82 ? -0.758 10.338 2.846 1.00 95.56 82 LEU A O 1
ATOM 608 N N . ILE A 1 83 ? -2.517 10.986 1.609 1.00 94.44 83 ILE A N 1
ATOM 609 C CA . ILE A 1 83 ? -1.899 12.239 1.154 1.00 94.44 83 ILE A CA 1
ATOM 610 C C . ILE A 1 83 ? -1.697 13.191 2.338 1.00 94.44 83 ILE A C 1
ATOM 612 O O . ILE A 1 83 ? -0.630 13.793 2.457 1.00 94.44 83 ILE A O 1
ATOM 616 N N . ALA A 1 84 ? -2.672 13.289 3.245 1.00 94.00 84 ALA A N 1
ATOM 617 C CA . ALA A 1 84 ? -2.554 14.092 4.459 1.00 94.00 84 ALA A CA 1
ATOM 618 C C . ALA A 1 84 ? -1.433 13.582 5.379 1.00 94.00 84 ALA A C 1
ATOM 620 O O . ALA A 1 84 ? -0.677 14.384 5.923 1.00 94.00 84 ALA A O 1
ATOM 621 N N . VAL A 1 85 ? -1.266 12.261 5.510 1.00 92.88 85 VAL A N 1
ATOM 622 C CA . VAL A 1 85 ? -0.144 11.649 6.238 1.00 92.88 85 VAL A CA 1
ATOM 623 C C . VAL A 1 85 ? 1.187 11.998 5.575 1.00 92.88 85 VAL A C 1
ATOM 625 O O . VAL A 1 85 ? 2.119 12.411 6.267 1.00 92.88 85 VAL A O 1
ATOM 628 N N . ALA A 1 86 ? 1.285 11.881 4.249 1.00 91.19 86 ALA A N 1
ATOM 629 C CA . ALA A 1 86 ? 2.497 12.231 3.515 1.00 91.19 86 ALA A CA 1
ATOM 630 C C . ALA A 1 86 ? 2.851 13.726 3.662 1.00 91.19 86 ALA A C 1
ATOM 632 O O . ALA A 1 86 ? 4.013 14.052 3.912 1.00 91.19 86 ALA A O 1
ATOM 633 N N . ASP A 1 87 ? 1.864 14.627 3.580 1.00 90.56 87 ASP A N 1
ATOM 634 C CA . ASP A 1 87 ? 2.037 16.071 3.793 1.00 90.56 87 ASP A CA 1
ATOM 635 C C . ASP A 1 87 ? 2.443 16.394 5.238 1.00 90.56 87 ASP A C 1
ATOM 637 O O . ASP A 1 87 ? 3.412 17.127 5.459 1.00 90.56 87 ASP A O 1
ATOM 641 N N . ALA A 1 88 ? 1.767 15.803 6.226 1.00 88.81 88 ALA A N 1
ATOM 642 C CA . ALA A 1 88 ? 2.092 15.989 7.635 1.00 88.81 88 ALA A CA 1
ATOM 643 C C . ALA A 1 88 ? 3.524 15.531 7.931 1.00 88.81 88 ALA A C 1
ATOM 645 O O . ALA A 1 88 ? 4.301 16.289 8.514 1.00 88.81 88 ALA A O 1
ATOM 646 N N . LEU A 1 89 ? 3.909 14.339 7.460 1.00 85.38 89 LEU A N 1
ATOM 647 C CA . LEU A 1 89 ? 5.266 13.821 7.611 1.00 85.38 89 LEU A CA 1
ATOM 648 C C . LEU A 1 89 ? 6.286 14.712 6.899 1.00 85.38 89 LEU A C 1
ATOM 650 O O . LEU A 1 89 ? 7.337 14.979 7.479 1.00 85.38 89 LEU A O 1
ATOM 654 N N . SER A 1 90 ? 5.977 15.244 5.708 1.00 82.69 90 SER A N 1
ATOM 655 C CA . SER A 1 90 ? 6.884 16.131 4.954 1.00 82.69 90 SER A CA 1
ATOM 656 C C . SER A 1 90 ? 7.378 17.334 5.774 1.00 82.69 90 SER A C 1
ATOM 658 O O . SER A 1 90 ? 8.519 17.775 5.624 1.00 82.69 90 SER A O 1
ATOM 660 N N . LYS A 1 91 ? 6.551 17.818 6.709 1.00 81.62 91 LYS A N 1
ATOM 661 C CA . LYS A 1 91 ? 6.800 19.014 7.530 1.00 81.62 91 LYS A CA 1
ATOM 662 C C . LYS A 1 91 ? 7.549 18.730 8.832 1.00 81.62 91 LYS A C 1
ATOM 664 O O . LYS A 1 91 ? 8.058 19.660 9.457 1.00 81.62 91 LYS A O 1
ATOM 669 N N . VAL A 1 92 ? 7.681 17.461 9.220 1.00 71.50 92 VAL A N 1
ATOM 670 C CA . VAL A 1 92 ? 8.237 17.027 10.514 1.00 71.50 92 VAL A CA 1
ATOM 671 C C . VAL A 1 92 ? 9.712 17.430 10.717 1.00 71.50 92 VAL A C 1
ATOM 673 O O . VAL A 1 92 ? 10.148 17.567 11.857 1.00 71.50 92 VAL A O 1
ATOM 676 N N . GLY A 1 93 ? 10.466 17.702 9.643 1.00 54.75 93 GLY A N 1
ATOM 677 C CA . GLY A 1 93 ? 11.848 18.210 9.708 1.00 54.75 93 GLY A CA 1
ATOM 678 C C . GLY A 1 93 ? 12.031 19.709 9.417 1.00 54.75 93 GLY A C 1
ATOM 679 O O . GLY A 1 93 ? 13.138 20.220 9.575 1.00 54.75 93 GLY A O 1
ATOM 680 N N . TRP A 1 94 ? 10.984 20.418 8.977 1.00 42.59 94 TRP A N 1
ATOM 681 C CA . TRP A 1 94 ? 11.105 21.764 8.387 1.00 42.59 94 TRP A CA 1
ATOM 682 C C . TRP A 1 94 ? 10.691 22.914 9.310 1.00 42.59 94 TRP A C 1
ATOM 684 O O . TRP A 1 94 ? 10.926 24.073 8.974 1.00 42.59 94 TRP A O 1
ATOM 694 N N . MET A 1 95 ? 10.137 22.650 10.497 1.00 37.44 95 MET A N 1
ATOM 695 C CA . MET A 1 95 ? 9.782 23.721 11.438 1.00 37.44 95 MET A CA 1
ATOM 696 C C . MET A 1 95 ? 10.998 24.186 12.261 1.00 37.44 95 MET A C 1
ATOM 698 O O . MET A 1 95 ? 11.042 24.070 13.484 1.00 37.44 95 MET A O 1
ATOM 702 N N . ARG A 1 96 ? 12.012 24.724 11.579 1.00 41.72 96 ARG A N 1
ATOM 703 C CA . ARG A 1 96 ? 13.151 25.417 12.191 1.00 41.72 96 ARG A CA 1
ATOM 704 C C . ARG A 1 96 ? 12.815 26.906 12.238 1.00 41.72 96 ARG A C 1
ATOM 706 O O . ARG A 1 96 ? 12.980 27.605 11.245 1.00 41.72 96 ARG A O 1
ATOM 713 N N . PHE A 1 97 ? 12.310 27.395 13.371 1.00 38.53 97 PHE A N 1
ATOM 714 C CA . PHE A 1 97 ? 12.271 28.842 13.591 1.00 38.53 97 PHE A CA 1
ATOM 715 C C . PHE A 1 97 ? 13.716 29.371 13.541 1.00 38.53 97 PHE A C 1
ATOM 717 O O . PHE A 1 97 ? 14.587 28.781 14.190 1.00 38.53 97 PHE A O 1
ATOM 724 N N . PRO A 1 98 ? 14.009 30.442 12.784 1.00 38.62 98 PRO A N 1
ATOM 725 C CA . PRO A 1 98 ? 15.287 31.119 12.899 1.00 38.62 98 PRO A CA 1
ATOM 726 C C . PRO A 1 98 ? 15.340 31.773 14.282 1.00 38.62 98 PRO A C 1
ATOM 728 O O . PRO A 1 98 ? 14.662 32.761 14.548 1.00 38.62 98 PRO A O 1
ATOM 731 N N . TYR A 1 99 ? 16.133 31.206 15.186 1.00 37.12 99 TYR A N 1
ATOM 732 C CA . TYR A 1 99 ? 16.648 31.961 16.320 1.00 37.12 99 TYR A CA 1
ATOM 733 C C . TYR A 1 99 ? 17.820 32.786 15.776 1.00 37.12 99 TYR A C 1
ATOM 735 O O . TYR A 1 99 ? 18.966 32.340 15.803 1.00 37.12 99 TYR A O 1
ATOM 743 N N . GLU A 1 100 ? 17.533 33.953 15.197 1.00 37.34 100 GLU A N 1
ATOM 744 C CA . GLU A 1 100 ? 18.566 34.975 15.046 1.00 37.34 100 GLU A CA 1
ATOM 745 C C . GLU A 1 100 ? 19.009 35.404 16.446 1.00 37.34 100 GLU A C 1
ATOM 747 O O . GLU A 1 100 ? 18.196 35.654 17.339 1.00 37.34 100 GLU A O 1
ATOM 752 N N . GLY A 1 101 ? 20.323 35.393 16.656 1.00 42.62 101 GLY A N 1
ATOM 753 C CA . GLY A 1 101 ? 20.942 35.647 17.942 1.00 42.62 101 GLY A CA 1
ATOM 754 C C . GLY A 1 101 ? 20.622 37.041 18.463 1.00 42.62 101 GLY A C 1
ATOM 755 O O . GLY A 1 101 ? 21.211 38.023 18.030 1.00 42.62 101 GLY A O 1
ATOM 756 N N . HIS A 1 102 ? 19.769 37.105 19.478 1.00 34.88 102 HIS A N 1
ATOM 757 C CA . HIS A 1 102 ? 19.790 38.178 20.459 1.00 34.88 102 HIS A CA 1
ATOM 758 C C . HIS A 1 102 ? 20.063 37.562 21.830 1.00 34.88 102 HIS A C 1
ATOM 760 O O . HIS A 1 102 ? 19.282 36.763 22.345 1.00 34.88 102 HIS A O 1
ATOM 766 N N . ASN A 1 103 ? 21.210 37.922 22.408 1.00 37.75 103 ASN A N 1
ATOM 767 C CA . ASN A 1 103 ? 21.566 37.609 23.787 1.00 37.75 103 ASN A CA 1
ATOM 768 C C . ASN A 1 103 ? 20.534 38.243 24.723 1.00 37.75 103 ASN A C 1
ATOM 770 O O . ASN A 1 103 ? 20.599 39.442 24.991 1.00 37.75 103 ASN A O 1
ATOM 774 N N . ILE A 1 104 ? 19.605 37.444 25.243 1.00 37.62 104 ILE A N 1
ATOM 775 C CA . ILE A 1 104 ? 18.763 37.864 26.359 1.00 37.62 104 ILE A CA 1
ATOM 776 C C . ILE A 1 104 ? 19.340 37.230 27.619 1.00 37.62 104 ILE A C 1
ATOM 778 O O . ILE A 1 104 ? 19.299 36.017 27.826 1.00 37.62 104 ILE A O 1
ATOM 782 N N . SER A 1 105 ? 19.952 38.101 28.416 1.00 31.98 105 SER A N 1
ATOM 783 C CA . SER A 1 105 ? 20.392 37.867 29.785 1.00 31.98 105 SER A CA 1
ATOM 784 C C . SER A 1 105 ? 19.337 37.098 30.587 1.00 31.98 105 SER A C 1
ATOM 786 O O . SER A 1 105 ? 18.149 37.418 30.545 1.00 31.98 105 SER A O 1
ATOM 788 N N . LYS A 1 106 ? 19.788 36.086 31.334 1.00 39.47 106 LYS A N 1
ATOM 789 C CA . LYS A 1 106 ? 18.974 35.340 32.296 1.00 39.47 106 LYS A CA 1
ATOM 790 C C . LYS A 1 106 ? 18.435 36.303 33.361 1.00 39.47 106 LYS A C 1
ATOM 792 O O . LYS A 1 106 ? 19.219 36.875 34.113 1.00 39.47 106 LYS A O 1
ATOM 797 N N . SER A 1 107 ? 17.118 36.410 33.493 1.00 29.83 107 SER A N 1
ATOM 798 C CA . SER A 1 107 ? 16.469 36.970 34.683 1.00 29.83 107 SER A CA 1
ATOM 799 C C . SER A 1 107 ? 15.289 36.086 35.113 1.00 29.83 107 SER A C 1
ATOM 801 O O . SER A 1 107 ? 14.672 35.429 34.269 1.00 29.83 107 SER A O 1
ATOM 803 N N . PRO A 1 108 ? 15.023 35.973 36.430 1.00 37.19 108 PRO A N 1
ATOM 804 C CA . PRO A 1 108 ? 14.043 35.038 36.958 1.00 37.19 108 PRO A CA 1
ATOM 805 C C . PRO A 1 108 ? 12.614 35.502 36.656 1.00 37.19 108 PRO A C 1
ATOM 807 O O . PRO A 1 108 ? 12.282 36.684 36.704 1.00 37.19 108 PRO A O 1
ATOM 810 N N . PHE A 1 109 ? 11.787 34.514 36.335 1.00 31.22 109 PHE A N 1
ATOM 811 C CA . PHE A 1 109 ? 10.390 34.607 35.932 1.00 31.22 109 PHE A CA 1
ATOM 812 C C . PHE A 1 109 ? 9.519 35.266 37.021 1.00 31.22 109 PHE A C 1
ATOM 814 O O . PHE A 1 109 ? 9.436 34.757 38.138 1.00 31.22 109 PHE A O 1
ATOM 821 N N . TYR A 1 110 ? 8.830 36.359 36.677 1.00 27.89 110 TYR A N 1
ATOM 822 C CA . TYR A 1 110 ? 7.660 36.866 37.403 1.00 27.89 110 TYR A CA 1
ATOM 823 C C . TYR A 1 110 ? 6.398 36.319 36.728 1.00 27.89 110 TYR A C 1
ATOM 825 O O . TYR A 1 110 ? 6.239 36.435 35.513 1.00 27.89 110 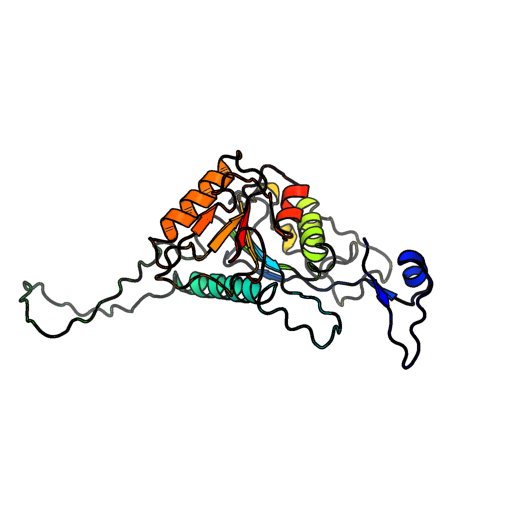TYR A O 1
ATOM 833 N N . ILE A 1 111 ? 5.491 35.732 37.509 1.00 36.41 111 ILE A N 1
ATOM 834 C CA . ILE A 1 111 ? 4.173 35.307 37.031 1.00 36.41 111 ILE A CA 1
ATOM 835 C C . ILE A 1 111 ? 3.264 36.539 37.048 1.00 36.41 111 ILE A C 1
ATOM 837 O O . ILE A 1 111 ? 2.937 37.045 38.118 1.00 36.41 111 ILE A O 1
ATOM 841 N N . SER A 1 112 ? 2.855 37.015 35.870 1.00 32.12 112 SER A N 1
ATOM 842 C CA . SER A 1 112 ? 1.740 37.953 35.727 1.00 32.12 112 SER A CA 1
ATOM 843 C C . SER A 1 112 ? 0.570 37.229 35.072 1.00 32.12 112 SER A C 1
ATOM 845 O O . SER A 1 112 ? 0.648 36.742 33.943 1.00 32.12 112 SER A O 1
ATOM 847 N N . THR A 1 113 ? -0.507 37.117 35.836 1.00 44.12 113 THR A N 1
ATOM 848 C CA . THR A 1 113 ? -1.832 36.668 35.420 1.00 44.12 113 THR A CA 1
ATOM 849 C C . THR A 1 113 ? -2.384 37.615 34.359 1.00 44.12 113 THR A C 1
ATOM 851 O O . THR A 1 113 ? -2.664 38.763 34.689 1.00 44.12 113 THR A O 1
ATOM 854 N N . ASN A 1 114 ? -2.507 37.132 33.114 1.00 38.34 114 ASN A N 1
ATOM 855 C CA . ASN A 1 114 ? -3.474 37.519 32.064 1.00 38.34 114 ASN A CA 1
ATOM 856 C C . ASN A 1 114 ? -2.860 37.410 30.656 1.00 38.34 114 ASN A C 1
ATOM 858 O O . ASN A 1 114 ? -2.668 38.422 29.997 1.00 38.34 114 ASN A O 1
ATOM 862 N N . LEU A 1 115 ? -2.563 36.187 30.195 1.00 31.19 115 LEU A N 1
ATOM 863 C CA . LEU A 1 115 ? -2.669 35.760 28.789 1.00 31.19 115 LEU A CA 1
ATOM 864 C C . LEU A 1 115 ? -2.332 34.262 28.724 1.00 31.19 115 LEU A C 1
ATOM 866 O O . LEU A 1 115 ? -1.165 33.879 28.786 1.00 31.19 115 LEU A O 1
ATOM 870 N N . ILE A 1 116 ? -3.335 33.390 28.620 1.00 32.25 116 ILE A N 1
ATOM 871 C CA . ILE A 1 116 ? -3.082 31.971 28.339 1.00 32.25 116 ILE A CA 1
ATOM 872 C C . ILE A 1 116 ? -2.828 31.855 26.831 1.00 32.25 116 ILE A C 1
ATOM 874 O O . ILE A 1 116 ? -3.710 31.503 26.054 1.00 32.25 116 ILE A O 1
ATOM 878 N N . ILE A 1 117 ? -1.609 32.194 26.401 1.00 32.84 117 ILE A N 1
ATOM 879 C CA . ILE A 1 117 ? -1.082 31.674 25.139 1.00 32.84 117 ILE A CA 1
ATOM 880 C C . ILE A 1 117 ? -0.680 30.233 25.441 1.00 32.84 117 ILE A C 1
ATOM 882 O O . ILE A 1 117 ? 0.396 29.977 25.984 1.00 32.84 117 ILE A O 1
ATOM 886 N N . ILE A 1 118 ? -1.556 29.282 25.113 1.00 33.94 118 ILE A N 1
ATOM 887 C CA . ILE A 1 118 ? -1.167 27.874 25.045 1.00 33.94 118 ILE A CA 1
ATOM 888 C C . ILE A 1 118 ? -0.143 27.779 23.910 1.00 33.94 118 ILE A C 1
ATOM 890 O O . ILE A 1 118 ? -0.503 27.708 22.736 1.00 33.94 118 ILE A O 1
ATOM 894 N N . ARG A 1 119 ? 1.154 27.798 24.241 1.00 32.56 119 ARG A N 1
ATOM 895 C CA . ARG A 1 119 ? 2.170 27.246 23.343 1.00 32.56 119 ARG A CA 1
ATOM 896 C C . ARG A 1 119 ? 1.857 25.758 23.218 1.00 32.56 119 ARG A C 1
ATOM 898 O O . ARG A 1 119 ? 2.218 24.972 24.090 1.00 32.56 119 ARG A O 1
ATOM 905 N N . LEU A 1 120 ? 1.179 25.377 22.140 1.00 33.78 120 LEU A N 1
ATOM 906 C CA . LEU A 1 120 ? 1.199 24.002 21.663 1.00 33.78 120 LEU A CA 1
ATOM 907 C C . LEU A 1 120 ? 2.657 23.698 21.307 1.00 33.78 120 LEU A C 1
ATOM 909 O O . LEU A 1 120 ? 3.167 24.136 20.278 1.00 33.78 120 LEU A O 1
ATOM 913 N N . TYR A 1 121 ? 3.357 23.007 22.204 1.00 38.25 121 TYR A N 1
ATOM 914 C CA . TYR A 1 121 ? 4.614 22.355 21.876 1.00 38.25 121 TYR A CA 1
ATOM 915 C C . TYR A 1 121 ? 4.286 21.243 20.879 1.00 38.25 121 TYR A C 1
ATOM 917 O O . TYR A 1 121 ? 4.015 20.108 21.264 1.00 38.25 121 TYR A O 1
ATOM 925 N N . THR A 1 122 ? 4.277 21.556 19.585 1.00 41.44 122 THR A N 1
ATOM 926 C CA . THR A 1 122 ? 4.415 20.524 18.561 1.00 41.44 122 THR A CA 1
ATOM 927 C C . THR A 1 122 ? 5.804 19.927 18.748 1.00 41.44 122 THR A C 1
ATOM 929 O O . THR A 1 122 ? 6.802 20.549 18.380 1.00 41.44 122 THR A O 1
ATOM 932 N N . GLN A 1 123 ? 5.865 18.772 19.415 1.00 42.31 123 GLN A N 1
ATOM 933 C CA . GLN A 1 123 ? 7.057 17.934 19.521 1.00 42.31 123 GLN A CA 1
ATOM 934 C C . GLN A 1 123 ? 7.641 17.768 18.116 1.00 42.31 123 GLN A C 1
ATOM 936 O O . GLN A 1 123 ? 7.024 17.160 17.243 1.00 42.31 123 GLN A O 1
ATOM 941 N N . GLN A 1 124 ? 8.797 18.380 17.875 1.00 48.19 124 GLN A N 1
ATOM 942 C CA . GLN A 1 124 ? 9.517 18.215 16.621 1.00 48.19 124 GLN A CA 1
ATOM 943 C C . GLN A 1 124 ? 10.129 16.817 16.618 1.00 48.19 124 GLN A C 1
ATOM 945 O O . GLN A 1 124 ? 10.657 16.369 17.639 1.00 48.19 124 GLN A O 1
ATOM 950 N N . SER A 1 125 ? 10.087 16.123 15.481 1.00 49.28 125 SER A N 1
ATOM 951 C CA . SER A 1 125 ? 10.908 14.923 15.343 1.00 49.28 125 SER A CA 1
ATOM 952 C C . SER A 1 125 ? 12.376 15.341 15.384 1.00 49.28 125 SER A C 1
ATOM 954 O O . SER A 1 125 ? 12.765 16.255 14.655 1.00 49.28 125 SER A O 1
ATOM 956 N N . PRO A 1 126 ? 13.220 14.660 16.170 1.00 53.50 126 PRO A N 1
ATOM 957 C CA . PRO A 1 126 ? 14.652 14.936 16.200 1.00 53.50 126 PRO A CA 1
ATOM 958 C C . PRO A 1 126 ? 15.377 14.503 14.912 1.00 53.50 126 PRO A C 1
ATOM 960 O O . PRO A 1 126 ? 16.571 14.756 14.771 1.00 53.50 126 PRO A O 1
ATOM 963 N N . VAL A 1 127 ? 14.687 13.839 13.976 1.00 59.81 127 VAL A N 1
ATOM 964 C CA . VAL A 1 127 ? 15.268 13.259 12.759 1.00 59.81 127 VAL A CA 1
ATOM 965 C C . VAL A 1 127 ? 14.552 13.816 11.527 1.00 59.81 127 VAL A C 1
ATOM 967 O O . VAL A 1 127 ? 13.320 13.814 11.469 1.00 59.81 127 VAL A O 1
ATOM 970 N N . ALA A 1 128 ? 15.320 14.286 10.540 1.00 66.50 128 ALA A N 1
ATOM 971 C CA . ALA A 1 128 ? 14.793 14.669 9.233 1.00 66.50 128 ALA A CA 1
ATOM 972 C C . ALA A 1 128 ? 14.276 13.425 8.491 1.00 66.50 128 ALA A C 1
ATOM 974 O O . ALA A 1 128 ? 14.857 12.349 8.599 1.00 66.50 128 ALA A O 1
ATOM 975 N N . LEU A 1 129 ? 13.213 13.557 7.692 1.00 68.62 129 LEU A N 1
ATOM 976 C CA . LEU A 1 129 ? 12.635 12.412 6.971 1.00 68.62 129 LEU A CA 1
ATOM 977 C C . LEU A 1 129 ? 13.641 11.668 6.082 1.00 68.62 129 LEU A C 1
ATOM 979 O O . LEU A 1 129 ? 13.563 10.453 5.937 1.00 68.62 129 LEU A O 1
ATOM 983 N N . THR A 1 130 ? 14.604 12.388 5.506 1.00 68.38 130 THR A N 1
ATOM 984 C CA . THR A 1 130 ? 15.646 11.813 4.645 1.00 68.38 130 THR A CA 1
ATOM 985 C C . THR A 1 130 ? 16.645 10.943 5.411 1.00 68.38 130 THR A C 1
ATOM 987 O O . THR A 1 130 ? 17.336 10.131 4.796 1.00 68.38 130 THR A O 1
ATOM 990 N N . THR A 1 131 ? 16.718 11.082 6.739 1.00 74.56 131 THR A N 1
ATOM 991 C CA . THR A 1 131 ? 17.636 10.345 7.620 1.00 74.56 131 THR A CA 1
ATOM 992 C C . THR A 1 131 ? 16.929 9.312 8.496 1.00 74.56 131 THR A C 1
ATOM 994 O O . THR A 1 131 ? 17.536 8.780 9.425 1.00 74.56 131 THR A O 1
ATOM 997 N N . PHE A 1 132 ? 15.664 8.989 8.206 1.00 84.50 132 PHE A N 1
ATOM 998 C CA . PHE A 1 132 ? 14.946 7.948 8.935 1.00 84.50 132 PHE A CA 1
ATOM 999 C C . PHE A 1 132 ? 15.663 6.586 8.844 1.00 84.50 132 PHE A C 1
ATOM 1001 O O . PHE A 1 132 ? 16.249 6.245 7.807 1.00 84.50 132 PHE A O 1
ATOM 1008 N N . PRO A 1 133 ? 15.612 5.784 9.928 1.00 89.38 133 PRO A N 1
ATOM 1009 C CA . PRO A 1 133 ? 16.240 4.463 9.964 1.00 89.38 133 PRO A CA 1
ATOM 1010 C C . PRO A 1 133 ? 15.532 3.444 9.059 1.00 89.38 133 PRO A C 1
ATOM 1012 O O . PRO A 1 133 ? 16.087 2.384 8.788 1.00 89.38 133 PRO A O 1
ATOM 1015 N N . LYS A 1 134 ? 14.317 3.762 8.601 1.00 92.69 134 LYS A N 1
ATOM 1016 C CA . LYS A 1 134 ? 13.474 2.930 7.741 1.00 92.69 134 LYS A CA 1
ATOM 1017 C C . LYS A 1 134 ? 12.995 3.747 6.550 1.00 92.69 134 LYS A C 1
ATOM 1019 O O . LYS A 1 134 ? 12.775 4.953 6.680 1.00 92.69 134 LYS A O 1
ATOM 1024 N N . HIS A 1 135 ? 12.785 3.084 5.424 1.00 93.19 135 HIS A N 1
ATOM 1025 C CA . HIS A 1 135 ? 12.104 3.676 4.282 1.00 93.19 135 HIS A CA 1
ATOM 1026 C C . HIS A 1 135 ? 10.599 3.669 4.505 1.00 93.19 135 HIS A C 1
ATOM 1028 O O . HIS A 1 135 ? 10.045 2.691 4.995 1.00 93.19 135 HIS A O 1
ATOM 1034 N N . ILE A 1 136 ? 9.935 4.753 4.114 1.00 94.38 136 ILE A N 1
ATOM 1035 C CA . ILE A 1 136 ? 8.475 4.816 4.033 1.00 94.38 136 ILE A CA 1
ATOM 1036 C C . ILE A 1 136 ? 8.119 4.921 2.557 1.00 94.38 136 ILE A C 1
ATOM 1038 O O . ILE A 1 136 ? 8.678 5.761 1.850 1.00 94.38 136 ILE A O 1
ATOM 1042 N N . ILE A 1 137 ? 7.220 4.071 2.080 1.00 96.12 137 ILE A N 1
ATOM 1043 C CA . ILE A 1 137 ? 6.715 4.114 0.712 1.00 96.12 137 ILE A CA 1
ATOM 1044 C C . ILE A 1 137 ? 5.206 4.288 0.782 1.00 96.12 137 ILE A C 1
ATOM 1046 O O . ILE A 1 137 ? 4.497 3.426 1.296 1.00 96.12 137 ILE A O 1
ATOM 1050 N N . TYR A 1 138 ? 4.729 5.408 0.258 1.00 97.19 138 TYR A N 1
ATOM 1051 C CA . TYR A 1 138 ? 3.311 5.673 0.071 1.00 97.19 138 TYR A CA 1
ATOM 1052 C C . TYR A 1 138 ? 2.882 5.084 -1.265 1.00 97.19 138 TYR A C 1
ATOM 1054 O O . TYR A 1 138 ? 3.564 5.293 -2.267 1.00 97.19 138 TYR A O 1
ATOM 1062 N N . THR A 1 139 ? 1.765 4.370 -1.295 1.00 97.38 139 THR A N 1
ATOM 1063 C CA . THR A 1 139 ? 1.228 3.729 -2.499 1.00 97.38 139 THR A CA 1
ATOM 1064 C C . THR A 1 139 ? -0.254 4.051 -2.634 1.00 97.38 139 THR A C 1
ATOM 1066 O O . THR A 1 139 ? -1.022 3.908 -1.688 1.00 97.38 139 THR A O 1
ATOM 1069 N N . LEU A 1 140 ? -0.659 4.493 -3.818 1.00 97.12 140 LEU A N 1
ATOM 1070 C CA . LEU A 1 140 ? -2.059 4.604 -4.199 1.00 97.12 140 LEU A CA 1
ATOM 1071 C C . LEU A 1 140 ? -2.295 3.620 -5.338 1.00 97.12 140 LEU A C 1
ATOM 1073 O O . LEU A 1 140 ? -1.698 3.750 -6.412 1.00 97.12 140 LEU A O 1
ATOM 1077 N N . PHE A 1 141 ? -3.135 2.621 -5.088 1.00 96.75 141 PHE A N 1
ATOM 1078 C CA . PHE A 1 141 ? -3.413 1.557 -6.043 1.00 96.75 141 PHE A CA 1
ATOM 1079 C C . PHE A 1 141 ? -4.707 1.818 -6.796 1.00 96.75 141 PHE A C 1
ATOM 1081 O O . PHE A 1 141 ? -5.719 2.168 -6.199 1.00 96.75 141 PHE A O 1
ATOM 1088 N N . THR A 1 142 ? -4.653 1.644 -8.113 1.00 94.81 142 THR A N 1
ATOM 1089 C CA . THR A 1 142 ? -5.826 1.683 -8.988 1.00 94.81 142 THR A CA 1
ATOM 1090 C C . THR A 1 142 ? -6.269 0.274 -9.365 1.00 94.81 142 THR A C 1
ATOM 1092 O O . THR A 1 142 ? -5.500 -0.681 -9.261 1.00 94.81 142 THR A O 1
ATOM 1095 N N . ALA A 1 143 ? -7.487 0.151 -9.878 1.00 93.88 143 ALA A N 1
ATOM 1096 C CA . ALA A 1 143 ? -8.133 -1.111 -10.198 1.00 93.88 143 ALA A CA 1
ATOM 1097 C C . ALA A 1 143 ? -8.246 -2.079 -9.002 1.00 93.88 143 ALA A C 1
ATOM 1099 O O . ALA A 1 143 ? -8.284 -3.303 -9.181 1.00 93.88 143 ALA A O 1
ATOM 1100 N N . GLU A 1 144 ? -8.339 -1.548 -7.782 1.00 93.88 144 GLU A N 1
ATOM 1101 C CA . GLU A 1 144 ? -8.568 -2.337 -6.574 1.00 93.88 144 GLU A CA 1
ATOM 1102 C C . GLU A 1 144 ? -10.006 -2.852 -6.508 1.00 93.88 144 GLU A C 1
ATOM 1104 O O . GLU A 1 144 ? -10.224 -4.036 -6.222 1.00 93.88 144 GLU A O 1
ATOM 1109 N N . ALA A 1 145 ? -10.980 -2.034 -6.927 1.00 91.38 145 ALA A N 1
ATOM 1110 C CA . ALA A 1 145 ? -12.388 -2.430 -7.029 1.00 91.38 145 ALA A CA 1
ATOM 1111 C C . ALA A 1 145 ? -12.630 -3.549 -8.068 1.00 91.38 145 ALA A C 1
ATOM 1113 O O . ALA A 1 145 ? -13.700 -4.173 -8.104 1.00 91.38 145 ALA A O 1
ATOM 1114 N N . TRP A 1 146 ? -11.620 -3.826 -8.900 1.00 91.75 146 TRP A N 1
ATOM 1115 C CA . TRP A 1 146 ? -11.621 -4.807 -9.983 1.00 91.75 146 TRP A CA 1
ATOM 1116 C C . TRP A 1 146 ? -10.741 -6.026 -9.680 1.00 91.75 146 TRP A C 1
ATOM 1118 O O . TRP A 1 146 ? -10.174 -6.639 -10.584 1.00 91.75 146 TRP A O 1
ATOM 1128 N N . GLY A 1 147 ? -10.683 -6.416 -8.405 1.00 91.38 147 GLY A N 1
ATOM 1129 C CA . GLY A 1 147 ? -10.008 -7.633 -7.955 1.00 91.38 147 GLY A CA 1
ATOM 1130 C C . GLY A 1 147 ? -8.551 -7.413 -7.569 1.00 91.38 147 GLY A C 1
ATOM 1131 O O . GLY A 1 147 ? -7.739 -8.311 -7.792 1.00 91.38 147 GLY A O 1
ATOM 1132 N N . HIS A 1 148 ? -8.233 -6.252 -6.988 1.00 94.50 148 HIS A N 1
ATOM 1133 C CA . HIS A 1 148 ? -6.889 -5.914 -6.505 1.00 94.50 148 HIS A CA 1
ATOM 1134 C C . HIS A 1 148 ? -5.829 -5.916 -7.610 1.00 94.50 148 HIS A C 1
ATOM 1136 O O . HIS A 1 148 ? -4.695 -6.345 -7.402 1.00 94.50 148 HIS A O 1
ATOM 1142 N N . ALA A 1 149 ? -6.207 -5.519 -8.829 1.00 94.88 149 ALA A N 1
ATOM 1143 C CA . ALA A 1 149 ? -5.334 -5.666 -9.988 1.00 94.88 149 ALA A CA 1
ATOM 1144 C C . ALA A 1 149 ? -4.077 -4.786 -9.874 1.00 94.88 149 ALA A C 1
ATOM 1146 O O . ALA A 1 149 ? -2.992 -5.224 -10.266 1.00 94.88 149 ALA A O 1
ATOM 1147 N N . GLY A 1 150 ? -4.195 -3.581 -9.305 1.00 95.62 150 GLY A N 1
ATOM 1148 C CA . GLY A 1 150 ? -3.069 -2.669 -9.119 1.00 95.62 150 GLY A CA 1
ATOM 1149 C C . GLY A 1 150 ? -2.081 -3.160 -8.070 1.00 95.62 150 GLY A C 1
ATOM 1150 O O . GLY A 1 150 ? -0.886 -3.263 -8.356 1.00 95.62 150 GLY A O 1
ATOM 1151 N N . SER A 1 151 ? -2.569 -3.490 -6.874 1.00 97.12 151 SER A N 1
ATOM 1152 C CA . SER A 1 151 ? -1.738 -3.971 -5.768 1.00 97.12 151 SER A CA 1
ATOM 1153 C C . SER A 1 151 ? -1.114 -5.332 -6.081 1.00 97.12 151 SER A C 1
ATOM 1155 O O . SER A 1 151 ? 0.088 -5.509 -5.876 1.00 97.12 151 SER A O 1
ATOM 1157 N N . GLN A 1 152 ? -1.858 -6.268 -6.685 1.00 97.12 152 GLN A N 1
ATOM 1158 C CA . GLN A 1 152 ? -1.299 -7.553 -7.128 1.00 97.12 152 GLN A CA 1
ATOM 1159 C C . GLN A 1 152 ? -0.205 -7.373 -8.178 1.00 97.12 152 GLN A C 1
ATOM 1161 O O . GLN A 1 152 ? 0.825 -8.048 -8.099 1.00 97.12 152 GLN A O 1
ATOM 1166 N N . ARG A 1 153 ? -0.398 -6.473 -9.153 1.00 95.56 153 ARG A N 1
ATOM 1167 C CA . ARG A 1 153 ? 0.619 -6.215 -10.177 1.00 95.56 153 ARG A CA 1
ATOM 1168 C C . ARG A 1 153 ? 1.879 -5.613 -9.564 1.00 95.56 153 ARG A C 1
ATOM 1170 O O . ARG A 1 153 ? 2.962 -6.129 -9.819 1.00 95.56 153 ARG A O 1
ATOM 1177 N N . PHE A 1 154 ? 1.736 -4.584 -8.731 1.00 96.56 154 PHE A N 1
ATOM 1178 C CA . PHE A 1 154 ? 2.862 -3.945 -8.049 1.00 96.56 154 PHE A CA 1
ATOM 1179 C C . PHE A 1 154 ? 3.638 -4.937 -7.178 1.00 96.56 154 PHE A C 1
ATOM 1181 O O . PHE A 1 154 ? 4.854 -5.053 -7.304 1.00 96.56 154 PHE A O 1
ATOM 1188 N N . VAL A 1 155 ? 2.935 -5.705 -6.339 1.00 97.62 155 VAL A N 1
ATOM 1189 C CA . VAL A 1 155 ? 3.556 -6.721 -5.482 1.00 97.62 155 VAL A CA 1
ATOM 1190 C C . VAL A 1 155 ? 4.242 -7.798 -6.317 1.00 97.62 155 VAL A C 1
ATOM 1192 O O . VAL A 1 155 ? 5.341 -8.222 -5.972 1.00 97.62 155 VAL A O 1
ATOM 1195 N N . SER A 1 156 ? 3.632 -8.235 -7.422 1.00 96.00 156 SER A N 1
ATOM 1196 C CA . SER A 1 156 ? 4.262 -9.193 -8.331 1.00 96.00 156 SER A CA 1
ATOM 1197 C C . SER A 1 156 ? 5.563 -8.647 -8.915 1.00 96.00 156 SER A C 1
ATOM 1199 O O . SER A 1 156 ? 6.554 -9.371 -8.919 1.00 96.00 156 SER A O 1
ATOM 1201 N N . ASP A 1 157 ? 5.575 -7.394 -9.367 1.00 95.31 157 ASP A N 1
ATOM 1202 C CA . ASP A 1 157 ? 6.741 -6.774 -10.002 1.00 95.31 157 ASP A CA 1
ATOM 1203 C C . ASP A 1 157 ? 7.876 -6.519 -8.998 1.00 95.31 157 ASP A C 1
ATOM 1205 O O . ASP A 1 157 ? 9.030 -6.833 -9.287 1.00 95.31 157 ASP A O 1
ATOM 1209 N N . VAL A 1 158 ? 7.559 -6.041 -7.790 1.00 96.12 158 VAL A N 1
ATOM 1210 C CA . VAL A 1 158 ? 8.542 -5.848 -6.707 1.00 96.12 158 VAL A CA 1
ATOM 1211 C C . VAL A 1 158 ? 9.093 -7.187 -6.199 1.00 96.12 158 VAL A C 1
ATOM 1213 O O . VAL A 1 158 ? 10.285 -7.297 -5.929 1.00 96.12 158 VAL A O 1
ATOM 1216 N N . TYR A 1 159 ? 8.248 -8.217 -6.086 1.00 96.12 159 TYR A N 1
ATOM 1217 C CA . TYR A 1 159 ? 8.664 -9.547 -5.629 1.00 96.12 159 TYR A CA 1
ATOM 1218 C C . TYR A 1 159 ? 9.510 -10.292 -6.668 1.00 96.12 159 TYR A C 1
ATOM 1220 O O . TYR A 1 159 ? 10.502 -10.925 -6.320 1.00 96.12 159 TYR A O 1
ATOM 1228 N N . GLN A 1 160 ? 9.108 -10.255 -7.942 1.00 92.62 160 GLN A N 1
ATOM 1229 C CA . GLN A 1 160 ? 9.810 -10.966 -9.015 1.00 92.62 160 GLN A CA 1
ATOM 1230 C C . GLN A 1 160 ? 11.080 -10.245 -9.462 1.00 92.62 160 GLN A C 1
ATOM 1232 O O . GLN A 1 160 ? 11.999 -10.913 -9.925 1.00 92.62 160 GLN A O 1
ATOM 1237 N N . ASN A 1 161 ? 11.115 -8.914 -9.339 1.00 90.06 161 ASN A N 1
ATOM 1238 C CA . ASN A 1 161 ? 12.203 -8.056 -9.798 1.00 90.06 161 ASN A CA 1
ATOM 1239 C C . ASN A 1 161 ? 12.606 -8.356 -11.265 1.00 90.06 161 ASN A C 1
ATOM 1241 O O . ASN A 1 161 ? 13.658 -8.950 -11.522 1.00 90.06 161 ASN A O 1
ATOM 1245 N N . PRO A 1 162 ? 11.733 -8.032 -12.241 1.00 89.31 162 PRO A N 1
ATOM 1246 C CA . PRO A 1 162 ? 11.872 -8.483 -13.621 1.00 89.31 162 PRO A CA 1
ATOM 1247 C C . PRO A 1 162 ? 13.131 -7.925 -14.294 1.00 89.31 162 PRO A C 1
ATOM 1249 O O . PRO A 1 162 ? 13.449 -6.742 -14.181 1.00 89.31 162 PRO A O 1
ATOM 1252 N N . THR A 1 163 ? 13.812 -8.771 -15.066 1.00 90.69 163 THR A N 1
ATOM 1253 C CA . THR A 1 163 ? 14.966 -8.377 -15.878 1.00 90.69 163 THR A CA 1
ATOM 1254 C C . THR A 1 163 ? 14.536 -7.932 -17.272 1.00 90.69 163 THR A C 1
ATOM 1256 O O . THR A 1 163 ? 13.654 -8.524 -17.896 1.00 90.69 163 THR A O 1
ATOM 1259 N N . CYS A 1 164 ? 15.176 -6.877 -17.775 1.00 90.81 164 CYS A N 1
ATOM 1260 C CA . CYS A 1 164 ? 14.885 -6.341 -19.097 1.00 90.81 164 CYS A CA 1
ATOM 1261 C C . CYS A 1 164 ? 15.597 -7.115 -20.198 1.00 90.81 164 CYS A C 1
ATOM 1263 O O . CYS A 1 164 ? 16.817 -7.275 -20.174 1.00 90.81 164 CYS A O 1
ATOM 1265 N N . ALA A 1 165 ? 14.830 -7.527 -21.200 1.00 88.75 165 ALA A N 1
ATOM 1266 C CA . ALA A 1 165 ? 15.334 -8.100 -22.432 1.00 88.75 165 ALA A CA 1
ATOM 1267 C C . ALA A 1 165 ? 15.176 -7.113 -23.595 1.00 88.75 165 ALA A C 1
ATOM 1269 O O . ALA A 1 165 ? 14.162 -6.422 -23.736 1.00 88.75 165 ALA A 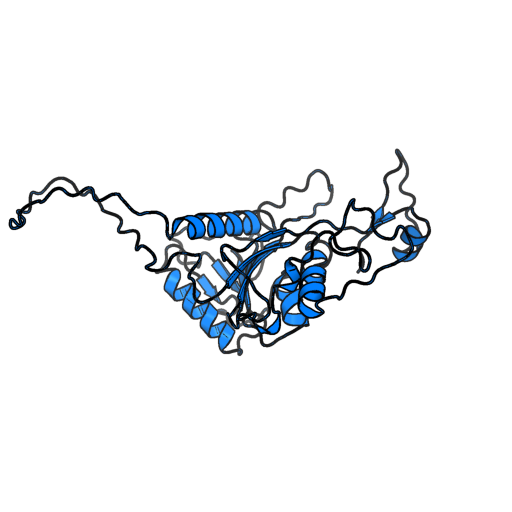O 1
ATOM 1270 N N . ASN A 1 166 ? 16.181 -7.093 -24.469 1.00 82.06 166 ASN A N 1
ATOM 1271 C CA . ASN A 1 166 ? 16.091 -6.408 -25.751 1.00 82.06 166 ASN A CA 1
ATOM 1272 C C . ASN A 1 166 ? 15.287 -7.279 -26.715 1.00 82.06 166 ASN A C 1
ATOM 1274 O O . ASN A 1 166 ? 15.586 -8.459 -26.886 1.00 82.06 166 ASN A O 1
ATOM 1278 N N . THR A 1 167 ? 14.274 -6.699 -27.353 1.00 79.19 167 THR A N 1
ATOM 1279 C CA . THR A 1 167 ? 13.446 -7.405 -28.334 1.00 79.19 167 THR A CA 1
ATOM 1280 C C . THR A 1 167 ? 13.451 -6.662 -29.662 1.00 79.19 167 THR A C 1
ATOM 1282 O O . THR A 1 167 ? 13.421 -5.435 -29.714 1.00 79.19 167 THR A O 1
ATOM 1285 N N . THR A 1 168 ? 13.504 -7.415 -30.759 1.00 70.56 168 THR A N 1
ATOM 1286 C CA . THR A 1 168 ? 13.376 -6.885 -32.120 1.00 70.56 168 THR A CA 1
ATOM 1287 C C . THR A 1 168 ? 11.896 -6.873 -32.502 1.00 70.56 168 THR A C 1
ATOM 1289 O O . THR A 1 168 ? 11.406 -7.787 -33.160 1.00 70.56 168 THR A O 1
ATOM 1292 N N . GLY A 1 169 ? 11.149 -5.884 -32.009 1.00 71.44 169 GLY A N 1
ATOM 1293 C CA . GLY A 1 169 ? 9.735 -5.683 -32.337 1.00 71.44 169 GLY A CA 1
ATOM 1294 C C . GLY A 1 169 ? 9.103 -4.538 -31.548 1.00 71.44 169 GLY A C 1
ATOM 1295 O O . GLY A 1 169 ? 9.623 -4.124 -30.514 1.00 71.44 169 GLY A O 1
ATOM 1296 N N . ASN A 1 170 ? 7.973 -4.016 -32.032 1.00 73.25 170 ASN A N 1
ATOM 1297 C CA . ASN A 1 170 ? 7.272 -2.897 -31.399 1.00 73.25 170 ASN A CA 1
ATOM 1298 C C . ASN A 1 170 ? 6.354 -3.399 -30.263 1.00 73.25 170 ASN A C 1
ATOM 1300 O O . ASN A 1 170 ? 5.131 -3.340 -30.360 1.00 73.25 170 ASN A O 1
ATOM 1304 N N . TYR A 1 171 ? 6.954 -3.975 -29.215 1.00 81.94 171 TYR A N 1
ATOM 1305 C CA . TYR A 1 171 ? 6.237 -4.595 -28.087 1.00 81.94 171 TYR A CA 1
ATOM 1306 C C . TYR A 1 171 ? 5.801 -3.600 -27.008 1.00 81.94 171 TYR A C 1
ATOM 1308 O O . TYR A 1 171 ? 4.988 -3.941 -26.150 1.00 81.94 171 TYR A O 1
ATOM 1316 N N . CYS A 1 172 ? 6.345 -2.384 -27.032 1.00 86.75 172 CYS A N 1
ATOM 1317 C CA . CYS A 1 172 ? 6.104 -1.383 -26.007 1.00 86.75 172 CYS A CA 1
ATOM 1318 C C . CYS A 1 172 ? 5.624 -0.073 -26.647 1.00 86.75 172 CYS A C 1
ATOM 1320 O O . CYS A 1 172 ? 6.343 0.483 -27.473 1.00 86.75 172 CYS A O 1
ATOM 1322 N N . PRO A 1 173 ? 4.429 0.438 -26.289 1.00 87.25 173 PRO A N 1
ATOM 1323 C CA . PRO A 1 173 ? 3.865 1.638 -26.908 1.00 87.25 173 PRO A CA 1
ATOM 1324 C C . PRO A 1 173 ? 4.479 2.945 -26.383 1.00 87.25 173 PRO A C 1
ATOM 1326 O O . PRO A 1 173 ? 4.132 4.021 -26.865 1.00 87.25 173 PRO A O 1
ATOM 1329 N N . TYR A 1 174 ? 5.354 2.885 -25.375 1.00 86.25 174 TYR A N 1
ATOM 1330 C CA . TYR A 1 174 ? 5.993 4.067 -24.803 1.00 86.25 174 TYR A CA 1
ATOM 1331 C C . TYR A 1 174 ? 7.173 4.537 -25.655 1.00 86.25 174 TYR A C 1
ATOM 1333 O O . TYR A 1 174 ? 7.979 3.741 -26.130 1.00 86.25 174 TYR A O 1
ATOM 1341 N N . THR A 1 175 ? 7.326 5.852 -25.785 1.00 84.81 175 THR A N 1
ATOM 1342 C CA . THR A 1 175 ? 8.533 6.468 -26.342 1.00 84.81 175 THR A CA 1
ATOM 1343 C C . THR A 1 175 ? 9.656 6.395 -25.307 1.00 84.81 175 THR A C 1
ATOM 1345 O O . THR A 1 175 ? 9.520 6.992 -24.241 1.00 84.81 175 THR A O 1
ATOM 1348 N N . ALA A 1 176 ? 10.744 5.681 -25.615 1.00 86.00 176 ALA A N 1
ATOM 1349 C CA . ALA A 1 176 ? 11.885 5.451 -24.715 1.00 86.00 176 ALA A CA 1
ATOM 1350 C C . ALA A 1 176 ? 11.495 4.826 -23.351 1.00 86.00 176 ALA A C 1
ATOM 1352 O O . ALA A 1 176 ? 11.645 5.467 -22.311 1.00 86.00 176 ALA A O 1
ATOM 1353 N N . PRO A 1 177 ? 10.976 3.582 -23.330 1.00 89.69 177 PRO A N 1
ATOM 1354 C CA . PRO A 1 177 ? 10.657 2.900 -22.079 1.00 89.69 177 PRO A CA 1
ATOM 1355 C C . PRO A 1 177 ? 11.930 2.549 -21.302 1.00 89.69 177 PRO A C 1
ATOM 1357 O O . PRO A 1 177 ? 12.948 2.205 -21.905 1.00 89.69 177 PRO A O 1
ATOM 1360 N N . ALA A 1 178 ? 11.852 2.531 -19.969 1.00 91.31 178 ALA A N 1
ATOM 1361 C CA . ALA A 1 178 ? 12.930 1.989 -19.140 1.00 91.31 178 ALA A CA 1
ATOM 1362 C C . ALA A 1 178 ? 13.190 0.496 -19.430 1.00 91.31 178 ALA A C 1
ATOM 1364 O O . ALA A 1 178 ? 14.320 0.028 -19.314 1.00 91.31 178 ALA A O 1
ATOM 1365 N N . CYS A 1 179 ? 12.157 -0.244 -19.853 1.00 91.31 179 CYS A N 1
ATOM 1366 C CA . CYS A 1 179 ? 12.251 -1.647 -20.244 1.00 91.31 179 CYS A CA 1
ATOM 1367 C C . CYS A 1 179 ? 11.392 -1.938 -21.479 1.00 91.31 179 CYS A C 1
ATOM 1369 O O . CYS A 1 179 ? 10.187 -1.680 -21.480 1.00 91.31 179 CYS A O 1
ATOM 1371 N N . SER A 1 180 ? 11.991 -2.511 -22.526 1.00 90.12 180 SER A N 1
ATOM 1372 C CA . SER A 1 180 ? 11.250 -2.878 -23.744 1.00 90.12 180 SER A CA 1
ATOM 1373 C C . SER A 1 180 ? 10.480 -4.191 -23.587 1.00 90.12 180 SER A C 1
ATOM 1375 O O . SER A 1 180 ? 9.361 -4.312 -24.085 1.00 90.12 180 SER A O 1
ATOM 1377 N N . TYR A 1 181 ? 11.061 -5.169 -22.885 1.00 89.62 181 TYR A N 1
ATOM 1378 C CA . TYR A 1 181 ? 10.409 -6.438 -22.574 1.00 89.62 181 TYR A CA 1
ATOM 1379 C C . TYR A 1 181 ? 10.841 -6.965 -21.192 1.00 89.62 181 TYR A C 1
ATOM 1381 O O . TYR A 1 181 ? 12.036 -7.188 -20.999 1.00 89.62 181 TYR A O 1
ATOM 1389 N N . PRO A 1 182 ? 9.908 -7.203 -20.250 1.00 91.50 182 PRO A N 1
ATOM 1390 C CA . PRO A 1 182 ? 8.503 -6.792 -20.311 1.00 91.50 182 PRO A CA 1
ATOM 1391 C C . PRO A 1 182 ? 8.382 -5.270 -20.497 1.00 91.50 182 PRO A C 1
ATOM 1393 O O . PRO A 1 182 ? 9.250 -4.521 -20.061 1.00 91.50 182 PRO A O 1
ATOM 1396 N N . CYS A 1 183 ? 7.334 -4.809 -21.184 1.00 90.56 183 CYS A N 1
ATOM 1397 C CA . CYS A 1 183 ? 7.153 -3.377 -21.427 1.00 90.56 183 CYS A CA 1
ATOM 1398 C C . CYS A 1 183 ? 6.866 -2.652 -20.105 1.00 90.56 183 CYS A C 1
ATOM 1400 O O . CYS A 1 183 ? 5.775 -2.777 -19.545 1.00 90.56 183 CYS A O 1
ATOM 1402 N N . LEU A 1 184 ? 7.849 -1.895 -19.616 1.00 91.31 184 LEU A N 1
ATOM 1403 C CA . LEU A 1 184 ? 7.764 -1.124 -18.378 1.00 91.31 184 LEU A CA 1
ATOM 1404 C C . LEU A 1 184 ? 8.238 0.298 -18.651 1.00 91.31 184 LEU A C 1
ATOM 1406 O O . LEU A 1 184 ? 9.317 0.527 -19.202 1.00 91.31 184 LEU A O 1
ATOM 1410 N N . ARG A 1 185 ? 7.408 1.264 -18.257 1.00 89.75 185 ARG A N 1
ATOM 1411 C CA . ARG A 1 185 ? 7.719 2.684 -18.430 1.00 89.75 185 ARG A CA 1
ATOM 1412 C C . ARG A 1 185 ? 8.880 3.121 -17.540 1.00 89.75 185 ARG A C 1
ATOM 1414 O O . ARG A 1 185 ? 9.697 3.919 -17.977 1.00 89.75 185 ARG A O 1
ATOM 1421 N N . ASP A 1 186 ? 8.935 2.572 -16.335 1.00 90.88 186 ASP A N 1
ATOM 1422 C CA . ASP A 1 186 ? 9.874 2.918 -15.277 1.00 90.88 186 ASP A CA 1
ATOM 1423 C C . ASP A 1 186 ? 10.344 1.626 -14.576 1.00 90.88 186 ASP A C 1
ATOM 1425 O O . ASP A 1 186 ? 9.620 0.629 -14.600 1.00 90.88 186 ASP A O 1
ATOM 1429 N N . LEU A 1 187 ? 11.544 1.629 -13.993 1.00 92.25 187 LEU A N 1
ATOM 1430 C CA . LEU A 1 187 ? 12.134 0.515 -13.235 1.00 92.25 187 LEU A CA 1
ATOM 1431 C C . LEU A 1 187 ? 12.430 0.890 -11.779 1.00 92.25 187 LEU A C 1
ATOM 1433 O O . LEU A 1 187 ? 13.022 0.104 -11.045 1.00 92.25 187 LEU A O 1
ATOM 1437 N N . ASP A 1 188 ? 12.012 2.063 -11.326 1.00 90.94 188 ASP A N 1
ATOM 1438 C CA . ASP A 1 188 ? 12.268 2.585 -9.992 1.00 90.94 188 ASP A CA 1
ATOM 1439 C C . ASP A 1 188 ? 11.769 1.646 -8.885 1.00 90.94 188 ASP A C 1
ATOM 1441 O O . ASP A 1 188 ? 12.356 1.590 -7.802 1.00 90.94 188 ASP A O 1
ATOM 1445 N N . PHE A 1 189 ? 10.722 0.864 -9.160 1.00 92.31 189 PHE A N 1
ATOM 1446 C CA . PHE A 1 189 ? 10.153 -0.096 -8.216 1.00 92.31 189 PHE A CA 1
ATOM 1447 C C . PHE A 1 189 ? 11.110 -1.263 -7.928 1.00 92.31 189 PHE A C 1
ATOM 1449 O O . PHE A 1 189 ? 11.024 -1.865 -6.861 1.00 92.31 189 PHE A O 1
ATOM 1456 N N . THR A 1 190 ? 12.061 -1.553 -8.825 1.00 93.62 190 THR A N 1
ATOM 1457 C CA . THR A 1 190 ? 13.091 -2.595 -8.627 1.00 93.62 190 THR A CA 1
ATOM 1458 C C . THR A 1 190 ? 14.042 -2.256 -7.476 1.00 93.62 190 THR A C 1
ATOM 1460 O O . THR A 1 190 ? 14.671 -3.138 -6.889 1.00 93.62 190 THR A O 1
ATOM 1463 N N . ARG A 1 191 ? 14.112 -0.973 -7.091 1.00 93.44 191 ARG A N 1
ATOM 1464 C CA . ARG A 1 191 ? 14.872 -0.520 -5.920 1.00 93.44 191 ARG A CA 1
ATOM 1465 C C . ARG A 1 191 ? 14.219 -0.908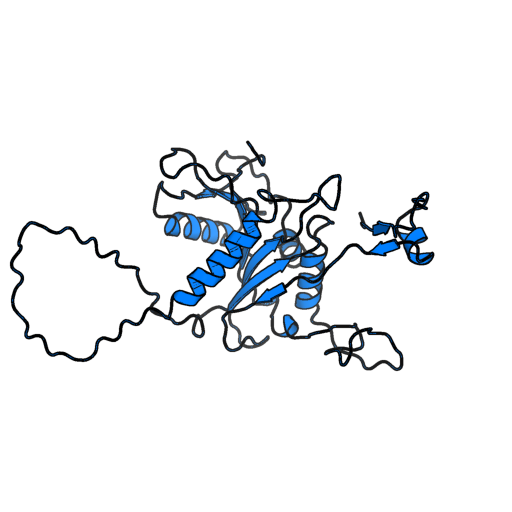 -4.597 1.00 93.44 191 ARG A C 1
ATOM 1467 O O . ARG A 1 191 ? 14.872 -0.815 -3.563 1.00 93.44 191 ARG A O 1
ATOM 1474 N N . ILE A 1 192 ? 12.957 -1.333 -4.608 1.00 95.25 192 ILE A N 1
ATOM 1475 C CA . ILE A 1 192 ? 12.264 -1.831 -3.422 1.00 95.25 192 ILE A CA 1
ATOM 1476 C C . ILE A 1 192 ? 12.665 -3.291 -3.225 1.00 95.25 192 ILE A C 1
ATOM 1478 O O . ILE A 1 192 ? 12.457 -4.129 -4.099 1.00 95.25 192 ILE A O 1
ATOM 1482 N N . ASN A 1 193 ? 13.226 -3.608 -2.063 1.00 95.62 193 ASN A N 1
ATOM 1483 C CA . ASN A 1 193 ? 13.474 -4.988 -1.677 1.00 95.62 193 ASN A CA 1
ATOM 1484 C C . ASN A 1 193 ? 12.253 -5.544 -0.944 1.00 95.62 193 ASN A C 1
ATOM 1486 O O . ASN A 1 193 ? 11.939 -5.109 0.165 1.00 95.62 193 ASN A O 1
ATOM 1490 N N . PHE A 1 194 ? 11.568 -6.507 -1.565 1.00 96.88 194 PHE A N 1
ATOM 1491 C CA . PHE A 1 194 ? 10.369 -7.112 -0.988 1.00 96.88 194 PHE A CA 1
ATOM 1492 C C . PHE A 1 194 ? 10.637 -7.764 0.375 1.00 96.88 194 PHE A C 1
ATOM 1494 O O . PHE A 1 194 ? 9.817 -7.667 1.288 1.00 96.88 194 PHE A O 1
ATOM 1501 N N . ASP A 1 195 ? 11.797 -8.399 0.551 1.00 96.06 195 ASP A N 1
ATOM 1502 C CA . ASP A 1 195 ? 12.130 -9.082 1.801 1.00 96.06 195 ASP A CA 1
ATOM 1503 C C . ASP A 1 195 ? 12.422 -8.118 2.949 1.00 96.06 195 ASP A C 1
ATOM 1505 O O . ASP A 1 195 ? 12.219 -8.487 4.110 1.00 96.06 195 ASP A O 1
ATOM 1509 N N . ALA A 1 196 ? 12.816 -6.883 2.624 1.00 96.56 196 ALA A N 1
ATOM 1510 C CA . ALA A 1 196 ? 13.021 -5.801 3.579 1.00 96.56 196 ALA A CA 1
ATOM 1511 C C . ALA A 1 196 ? 11.710 -5.134 4.037 1.00 96.56 196 ALA A C 1
ATOM 1513 O O . ALA A 1 196 ? 11.753 -4.285 4.929 1.00 96.56 196 ALA A O 1
ATOM 1514 N N . ILE A 1 197 ? 10.547 -5.495 3.471 1.00 97.81 197 ILE A N 1
ATOM 1515 C CA . ILE A 1 197 ? 9.248 -4.981 3.927 1.00 97.81 197 ILE A CA 1
ATOM 1516 C C . ILE A 1 197 ? 8.979 -5.476 5.352 1.00 97.81 197 ILE A C 1
ATOM 1518 O O . ILE A 1 197 ? 8.741 -6.661 5.594 1.00 97.81 197 ILE A O 1
ATOM 1522 N N . GLU A 1 198 ? 9.010 -4.539 6.297 1.00 97.56 198 GLU A N 1
ATOM 1523 C CA . GLU A 1 198 ? 8.814 -4.783 7.724 1.00 97.56 198 GLU A CA 1
ATOM 1524 C C . GLU A 1 198 ? 7.346 -4.686 8.125 1.00 97.56 198 GLU A C 1
ATOM 1526 O O . GLU A 1 198 ? 6.912 -5.393 9.028 1.00 97.56 198 GLU A O 1
ATOM 1531 N N . SER A 1 199 ? 6.577 -3.799 7.491 1.00 98.06 199 SER A N 1
ATOM 1532 C CA . SER A 1 199 ? 5.138 -3.706 7.740 1.00 98.06 199 SER A CA 1
ATOM 1533 C C . SER A 1 199 ? 4.381 -3.069 6.582 1.00 98.06 199 SER A C 1
ATOM 1535 O O . SER A 1 199 ? 4.936 -2.247 5.845 1.00 98.06 199 SER A O 1
ATOM 1537 N N . VAL A 1 200 ? 3.107 -3.440 6.450 1.00 98.44 200 VAL A N 1
ATOM 1538 C CA . VAL A 1 200 ? 2.178 -2.872 5.464 1.00 98.44 200 VAL A CA 1
ATOM 1539 C C . VAL A 1 200 ? 0.974 -2.282 6.186 1.00 98.44 200 VAL A C 1
ATOM 1541 O O . VAL A 1 200 ? 0.325 -2.940 6.994 1.00 98.44 200 VAL A O 1
ATOM 1544 N N . TRP A 1 201 ? 0.680 -1.030 5.885 1.00 98.25 201 TRP A N 1
ATOM 1545 C CA . TRP A 1 201 ? -0.405 -0.265 6.474 1.00 98.25 201 TRP A CA 1
ATOM 1546 C C . TRP A 1 201 ? -1.347 0.149 5.362 1.00 98.25 201 TRP A C 1
ATOM 1548 O O . TRP A 1 201 ? -0.893 0.609 4.314 1.00 98.25 201 TRP A O 1
ATOM 1558 N N . GLU A 1 202 ? -2.644 0.026 5.583 1.00 97.69 202 GLU A N 1
ATOM 1559 C CA . GLU A 1 202 ? -3.649 0.508 4.646 1.00 97.69 202 GLU A CA 1
ATOM 1560 C C . GLU A 1 202 ? -4.661 1.404 5.341 1.00 97.69 202 GLU A C 1
ATOM 1562 O O . GLU A 1 202 ? -5.134 1.084 6.432 1.00 97.69 202 GLU A O 1
ATOM 1567 N N . LEU A 1 203 ? -4.985 2.521 4.695 1.00 95.88 203 LEU A N 1
ATOM 1568 C CA . LEU A 1 203 ? -6.078 3.404 5.079 1.00 95.88 203 LEU A CA 1
ATOM 1569 C C . LEU A 1 203 ? -7.240 3.139 4.127 1.00 95.88 203 LEU A C 1
ATOM 1571 O O . LEU A 1 203 ? -7.114 3.358 2.921 1.00 95.88 203 LEU A O 1
ATOM 1575 N N . ASN A 1 204 ? -8.356 2.655 4.661 1.00 92.69 204 ASN A N 1
ATOM 1576 C CA . ASN A 1 204 ? -9.520 2.279 3.870 1.00 92.69 204 ASN A CA 1
ATOM 1577 C C . ASN A 1 204 ? -10.781 2.649 4.642 1.00 92.69 204 ASN A C 1
ATOM 1579 O O . ASN A 1 204 ? -10.929 2.205 5.775 1.00 92.69 204 ASN A O 1
ATOM 1583 N N . SER A 1 205 ? -11.675 3.433 4.034 1.00 90.56 205 SER A N 1
ATOM 1584 C CA . SER A 1 205 ? -12.901 3.914 4.680 1.00 90.56 205 SER A CA 1
ATOM 1585 C C . SER A 1 205 ? -12.631 4.583 6.028 1.00 90.56 205 SER A C 1
ATOM 1587 O O . SER A 1 205 ? -12.749 3.967 7.076 1.00 90.56 205 SER A O 1
ATOM 1589 N N . VAL A 1 206 ? -12.168 5.832 6.007 1.00 91.00 206 VAL A N 1
ATOM 1590 C CA . VAL A 1 206 ? -11.746 6.580 7.211 1.00 91.00 206 VAL A CA 1
ATOM 1591 C C . VAL A 1 206 ? -12.474 7.922 7.354 1.00 91.00 206 VAL A C 1
ATOM 1593 O O . VAL A 1 206 ? -11.960 8.847 7.981 1.00 91.00 206 VAL A O 1
ATOM 1596 N N . ALA A 1 207 ? -13.652 8.060 6.739 1.00 87.31 207 ALA A N 1
ATOM 1597 C CA . ALA A 1 207 ? -14.394 9.324 6.671 1.00 87.31 207 ALA A CA 1
ATOM 1598 C C . ALA A 1 207 ? -15.544 9.435 7.683 1.00 87.31 207 ALA A C 1
ATOM 1600 O O . ALA A 1 207 ? -15.951 10.553 7.998 1.00 87.31 207 ALA A O 1
ATOM 1601 N N . GLN A 1 208 ? -16.065 8.319 8.194 1.00 83.06 208 GLN A N 1
ATOM 1602 C CA . GLN A 1 208 ? -17.218 8.271 9.098 1.00 83.06 208 GLN A CA 1
ATOM 1603 C C . GLN A 1 208 ? -16.827 7.868 10.528 1.00 83.06 208 GLN A C 1
ATOM 1605 O O . GLN A 1 208 ? -17.523 7.111 11.199 1.00 83.06 208 GLN A O 1
ATOM 1610 N N . SER A 1 209 ? -15.699 8.376 11.026 1.00 78.12 209 SER A N 1
ATOM 1611 C CA . SER A 1 209 ? -15.254 8.078 12.389 1.00 78.12 209 SER A CA 1
ATOM 1612 C C . SER A 1 209 ? -16.184 8.677 13.453 1.00 78.12 209 SER A C 1
ATOM 1614 O O . SER A 1 209 ? -16.645 9.814 13.310 1.00 78.12 209 SER A O 1
ATOM 1616 N N . SER A 1 210 ? -16.367 7.970 14.574 1.00 70.19 210 SER A N 1
ATOM 1617 C CA . SER A 1 210 ? -17.065 8.487 15.762 1.00 70.19 210 SER A CA 1
ATOM 1618 C C . SER A 1 210 ? -16.502 9.838 16.223 1.00 70.19 210 SER A C 1
ATOM 1620 O O . SER A 1 210 ? -15.287 10.054 16.191 1.00 70.19 210 SER A O 1
ATOM 1622 N N . ALA A 1 211 ? -17.380 10.725 16.713 1.00 64.56 211 ALA A N 1
ATOM 1623 C CA . ALA A 1 211 ? -16.980 12.025 17.248 1.00 64.56 211 ALA A CA 1
ATOM 1624 C C . ALA A 1 211 ? -15.936 11.878 18.378 1.00 64.56 211 ALA A C 1
ATOM 1626 O O . ALA A 1 211 ? -16.041 10.939 19.167 1.00 64.56 211 ALA A O 1
ATOM 1627 N N . PRO A 1 212 ? -14.997 12.829 18.541 1.00 60.16 212 PRO A N 1
ATOM 1628 C CA . PRO A 1 212 ? -13.895 12.714 19.503 1.00 60.16 212 PRO A CA 1
ATOM 1629 C C . PRO A 1 212 ? -14.277 12.577 20.988 1.00 60.16 212 PRO A C 1
ATOM 1631 O O . PRO A 1 212 ? -13.441 12.278 21.834 1.00 60.16 212 PRO A O 1
ATOM 1634 N N . SER A 1 213 ? -15.530 12.864 21.336 1.00 59.84 213 SER A N 1
ATOM 1635 C CA . SER A 1 213 ? -16.089 12.724 22.686 1.00 59.84 213 SER A CA 1
ATOM 1636 C C . SER A 1 213 ? -16.992 11.493 22.841 1.00 59.84 213 SER A C 1
ATOM 1638 O O . SER A 1 213 ? -17.640 11.335 23.877 1.00 59.84 213 SER A O 1
ATOM 1640 N N . SER A 1 214 ? -17.073 10.642 21.814 1.00 66.25 214 SER A N 1
ATOM 1641 C CA . SER A 1 214 ? -17.853 9.408 21.840 1.00 66.25 214 SER A CA 1
ATOM 1642 C C . SER A 1 214 ? -17.166 8.354 22.715 1.00 66.25 214 SER A C 1
ATOM 1644 O O . SER A 1 214 ? -15.948 8.208 22.648 1.00 66.25 214 SER A O 1
ATOM 1646 N N . PRO A 1 215 ? -17.923 7.562 23.495 1.00 65.94 215 PRO A N 1
ATOM 1647 C CA . PRO A 1 215 ? -17.386 6.385 24.175 1.00 65.94 215 PRO A CA 1
ATOM 1648 C C . PRO A 1 215 ? -17.046 5.236 23.206 1.00 65.94 215 PRO A C 1
ATOM 1650 O O . PRO A 1 215 ? -16.452 4.244 23.625 1.00 65.94 215 PRO A O 1
ATOM 1653 N N . GLN A 1 216 ? -17.451 5.336 21.934 1.00 68.50 216 GLN A N 1
ATOM 1654 C CA . GLN A 1 216 ? -17.098 4.375 20.889 1.00 68.50 216 GLN A CA 1
ATOM 1655 C C . GLN A 1 216 ? -15.770 4.767 20.230 1.00 68.50 216 GLN A C 1
ATOM 1657 O O . GLN A 1 216 ? -15.559 5.958 19.984 1.00 68.50 216 GLN A O 1
ATOM 1662 N N . PRO A 1 217 ? -14.898 3.799 19.893 1.00 70.94 217 PRO A N 1
ATOM 1663 C CA . PRO A 1 217 ? -13.677 4.089 19.152 1.00 70.94 217 PRO A CA 1
ATOM 1664 C C . PRO A 1 217 ? -13.993 4.767 17.811 1.00 70.94 217 PRO A C 1
ATOM 1666 O O . PRO A 1 217 ? -15.001 4.481 17.158 1.00 70.94 217 PRO A O 1
ATOM 1669 N N . SER A 1 218 ? -13.115 5.683 17.410 1.00 81.75 218 SER A N 1
ATOM 1670 C CA . SER A 1 218 ? -13.201 6.400 16.136 1.00 81.75 218 SER A CA 1
ATOM 1671 C C . SER A 1 218 ? -12.721 5.537 14.969 1.00 81.75 218 SER A C 1
ATOM 1673 O O . SER A 1 218 ? -13.212 5.711 13.859 1.00 81.75 218 SER A O 1
ATOM 1675 N N . PHE A 1 219 ? -11.792 4.607 15.221 1.00 91.56 219 PHE A N 1
ATOM 1676 C CA . PHE A 1 219 ? -11.198 3.746 14.200 1.00 91.56 219 PHE A CA 1
ATOM 1677 C C . PHE A 1 219 ? -10.992 2.308 14.685 1.00 91.56 219 PHE A C 1
ATOM 1679 O O . PHE A 1 219 ? -10.845 2.031 15.880 1.00 91.56 219 PHE A O 1
ATOM 1686 N N . PHE A 1 220 ? -10.896 1.391 13.730 1.00 93.62 220 PHE A N 1
ATOM 1687 C CA . PHE A 1 220 ? -10.649 -0.023 13.950 1.00 93.62 220 PHE A CA 1
ATOM 1688 C C . PHE A 1 220 ? -9.428 -0.492 13.163 1.00 93.62 220 PHE A C 1
ATOM 1690 O O . PHE A 1 220 ? -9.252 -0.162 11.993 1.00 93.62 220 PHE A O 1
ATOM 1697 N N . ALA A 1 221 ? -8.586 -1.281 13.825 1.00 95.88 221 ALA A N 1
ATOM 1698 C CA . ALA A 1 221 ? -7.442 -1.957 13.233 1.00 95.88 221 ALA A CA 1
ATOM 1699 C C . ALA A 1 221 ? -7.808 -3.414 12.917 1.00 95.88 221 ALA A C 1
ATOM 1701 O O . ALA A 1 221 ? -8.084 -4.207 13.826 1.00 95.88 221 ALA A O 1
ATOM 1702 N N . HIS A 1 222 ? -7.802 -3.766 11.635 1.00 97.19 222 HIS A N 1
ATOM 1703 C CA . HIS A 1 222 ? -8.078 -5.110 11.132 1.00 97.19 222 HIS A CA 1
ATOM 1704 C C . HIS A 1 222 ? -6.776 -5.844 10.827 1.00 97.19 222 HIS A C 1
ATOM 1706 O O . HIS A 1 222 ? -5.855 -5.274 10.240 1.00 97.19 222 HIS A O 1
ATOM 1712 N N . PHE A 1 223 ? -6.724 -7.123 11.193 1.00 97.00 223 PHE A N 1
ATOM 1713 C CA . PHE A 1 223 ? -5.557 -7.990 11.035 1.00 97.00 223 PHE A CA 1
ATOM 1714 C C . PHE A 1 223 ? -5.976 -9.327 10.410 1.00 97.00 223 PHE A C 1
ATOM 1716 O O . PHE A 1 223 ? -7.069 -9.817 10.681 1.00 97.00 223 PHE A O 1
ATOM 1723 N N . ASP A 1 224 ? -5.106 -9.932 9.596 1.00 95.25 224 ASP A N 1
ATOM 1724 C CA . ASP A 1 224 ? -5.334 -11.282 9.038 1.00 95.25 224 ASP A CA 1
ATOM 1725 C C . ASP A 1 224 ? -5.081 -12.377 10.087 1.00 95.25 224 ASP A C 1
ATOM 1727 O O . ASP A 1 224 ? -5.825 -13.349 10.214 1.00 95.25 224 ASP A O 1
ATOM 1731 N N . ASP A 1 225 ? -4.021 -12.206 10.874 1.00 93.88 225 ASP A N 1
ATOM 1732 C CA . ASP A 1 225 ? -3.624 -13.129 11.931 1.00 93.88 225 ASP A CA 1
ATOM 1733 C C . ASP A 1 225 ? -3.431 -12.362 13.241 1.00 93.88 225 ASP A C 1
ATOM 1735 O O . ASP A 1 225 ? -2.447 -11.641 13.426 1.00 93.88 225 ASP A O 1
ATOM 1739 N N . THR A 1 226 ? -4.378 -12.515 14.164 1.00 90.12 226 THR A N 1
ATOM 1740 C CA . THR A 1 226 ? -4.331 -11.886 15.491 1.00 90.12 226 THR A CA 1
ATOM 1741 C C . THR A 1 226 ? -3.275 -12.508 16.409 1.00 90.12 226 THR A C 1
ATOM 1743 O O . THR A 1 226 ? -2.970 -11.958 17.466 1.00 90.12 226 THR A O 1
ATOM 1746 N N . THR A 1 227 ? -2.712 -13.661 16.039 1.00 92.00 227 THR A N 1
ATOM 1747 C CA . THR A 1 227 ? -1.684 -14.357 16.825 1.00 92.00 227 THR A CA 1
ATOM 1748 C C . THR A 1 227 ? -0.265 -13.941 16.438 1.00 92.00 227 THR A C 1
ATOM 1750 O O . THR A 1 227 ? 0.663 -14.136 17.225 1.00 92.00 227 THR A O 1
ATOM 1753 N N . LEU A 1 228 ? -0.085 -13.297 15.277 1.00 95.25 228 LEU A N 1
ATOM 1754 C CA . LEU A 1 228 ? 1.217 -12.833 14.807 1.00 95.25 228 LEU A CA 1
ATOM 1755 C C . LEU A 1 228 ? 1.767 -11.723 15.733 1.00 95.25 228 LEU A C 1
ATOM 1757 O O . LEU A 1 228 ? 1.167 -10.646 15.824 1.00 95.25 228 LEU A O 1
ATOM 1761 N N . PRO A 1 229 ? 2.940 -11.902 16.379 1.00 95.88 229 PRO A N 1
ATOM 1762 C CA . PRO A 1 229 ? 3.477 -10.918 17.327 1.00 95.88 229 PRO A CA 1
ATOM 1763 C C . PRO A 1 229 ? 3.691 -9.524 16.725 1.00 95.88 229 PRO A C 1
ATOM 1765 O O . PRO A 1 229 ? 3.507 -8.514 17.405 1.00 95.88 229 PRO A O 1
ATOM 1768 N N . GLY A 1 230 ? 4.040 -9.459 15.437 1.00 95.81 230 GLY A N 1
ATOM 1769 C CA . GLY A 1 230 ? 4.197 -8.195 14.724 1.00 95.81 230 GLY A CA 1
ATOM 1770 C C . GLY A 1 230 ? 2.893 -7.402 14.617 1.00 95.81 230 GLY A C 1
ATOM 1771 O O . GLY A 1 230 ? 2.910 -6.196 14.841 1.00 95.81 230 GLY A O 1
ATOM 1772 N N . ASN A 1 231 ? 1.757 -8.066 14.382 1.00 96.38 231 ASN A N 1
ATOM 1773 C CA . ASN A 1 231 ? 0.442 -7.416 14.332 1.00 96.38 231 ASN A CA 1
ATOM 1774 C C . ASN A 1 231 ? 0.066 -6.821 15.694 1.00 96.38 231 ASN A C 1
ATOM 1776 O O . ASN A 1 231 ? -0.347 -5.663 15.782 1.00 96.38 231 ASN A O 1
ATOM 1780 N N . ASN A 1 232 ? 0.329 -7.565 16.772 1.00 94.00 232 ASN A N 1
ATOM 1781 C CA . ASN A 1 232 ? 0.133 -7.077 18.138 1.00 94.00 232 ASN A CA 1
ATOM 1782 C C . ASN A 1 232 ? 0.999 -5.846 18.438 1.00 94.00 232 ASN A C 1
ATOM 1784 O O . ASN A 1 232 ? 0.547 -4.913 19.105 1.00 94.00 232 ASN A O 1
ATOM 1788 N N . ARG A 1 233 ? 2.223 -5.791 17.897 1.00 95.56 233 ARG A N 1
ATOM 1789 C CA . ARG A 1 233 ? 3.079 -4.606 18.003 1.00 95.56 233 ARG A CA 1
ATOM 1790 C C . ARG A 1 233 ? 2.504 -3.407 17.247 1.00 95.56 233 ARG A C 1
ATOM 1792 O O . ARG A 1 233 ? 2.543 -2.305 17.792 1.00 95.56 233 ARG A O 1
ATOM 1799 N N . LEU A 1 234 ? 1.962 -3.599 16.041 1.00 96.06 234 LEU A N 1
ATOM 1800 C CA . LEU A 1 234 ? 1.332 -2.512 15.277 1.00 96.06 234 LEU A CA 1
ATOM 1801 C C . LEU A 1 234 ? 0.129 -1.929 16.031 1.00 96.06 234 LEU A C 1
ATOM 1803 O O . LEU A 1 234 ? 0.025 -0.710 16.170 1.00 96.06 234 LEU A O 1
ATOM 1807 N N . LEU A 1 235 ? -0.723 -2.792 16.594 1.00 94.31 235 LEU A N 1
ATOM 1808 C CA . LEU A 1 235 ? -1.862 -2.372 17.411 1.00 94.31 235 LEU A CA 1
ATOM 1809 C C . LEU A 1 235 ? -1.423 -1.545 18.627 1.00 94.31 235 LEU A C 1
ATOM 1811 O O . LEU A 1 235 ? -1.990 -0.489 18.893 1.00 94.31 235 LEU A O 1
ATOM 1815 N N . GLN A 1 236 ? -0.396 -1.993 19.353 1.00 92.69 236 GLN A N 1
ATOM 1816 C CA . GLN A 1 236 ? 0.126 -1.258 20.510 1.00 92.69 236 GLN A CA 1
ATOM 1817 C C . GLN A 1 236 ? 0.656 0.129 20.131 1.00 92.69 236 GLN A C 1
ATOM 1819 O O . GLN A 1 236 ? 0.446 1.085 20.875 1.00 92.69 236 GLN A O 1
ATOM 1824 N N . LEU A 1 237 ? 1.335 0.250 18.985 1.00 92.56 237 LEU A N 1
ATOM 1825 C CA . LEU A 1 237 ? 1.816 1.540 18.486 1.00 92.56 237 LEU A CA 1
ATOM 1826 C C . LEU A 1 237 ? 0.650 2.480 18.164 1.00 92.56 237 LEU A C 1
ATOM 1828 O O . LEU A 1 237 ? 0.679 3.635 18.582 1.00 92.56 237 LEU A O 1
ATOM 1832 N N . LEU A 1 238 ? -0.380 1.972 17.485 1.00 91.50 238 LEU A N 1
ATOM 1833 C CA . LEU A 1 238 ? -1.593 2.724 17.160 1.00 91.50 238 LEU A CA 1
ATOM 1834 C C . LEU A 1 238 ? -2.304 3.234 18.418 1.00 91.50 238 LEU A C 1
ATOM 1836 O O . LEU A 1 238 ? -2.568 4.430 18.535 1.00 91.50 238 LEU A O 1
ATOM 1840 N N . VAL A 1 239 ? -2.537 2.352 19.393 1.00 89.81 239 VAL A N 1
ATOM 1841 C CA . VAL A 1 239 ? -3.177 2.717 20.666 1.00 89.81 239 VAL A CA 1
ATOM 1842 C C . VAL A 1 239 ? -2.346 3.765 21.412 1.00 89.81 239 VAL A C 1
ATOM 1844 O O . VAL A 1 239 ? -2.896 4.757 21.887 1.00 89.81 239 VAL A O 1
ATOM 1847 N N . ASN A 1 240 ? -1.020 3.608 21.458 1.00 88.88 240 ASN A N 1
ATOM 1848 C CA . ASN A 1 240 ? -0.135 4.545 22.153 1.00 88.88 240 ASN A CA 1
ATOM 1849 C C . ASN A 1 240 ? -0.102 5.939 21.500 1.00 88.88 240 ASN A C 1
ATOM 1851 O O . ASN A 1 240 ? -0.117 6.946 22.203 1.00 88.88 240 ASN A O 1
ATOM 1855 N N . VAL A 1 241 ? -0.077 6.013 20.163 1.00 85.75 241 VAL A N 1
ATOM 1856 C CA . VAL A 1 241 ? -0.069 7.295 19.430 1.00 85.75 241 VAL A CA 1
ATOM 1857 C C . VAL A 1 241 ? -1.434 7.982 19.474 1.00 85.75 241 VAL A C 1
ATOM 1859 O O . VAL A 1 241 ? -1.488 9.209 19.502 1.00 85.75 241 VAL A O 1
ATOM 1862 N N . SER A 1 242 ? -2.531 7.220 19.540 1.00 81.81 242 SER A N 1
ATOM 1863 C CA . SER A 1 242 ? -3.884 7.790 19.606 1.00 81.81 242 SER A CA 1
ATOM 1864 C C . SER A 1 242 ? -4.168 8.594 20.886 1.00 81.81 242 SER A C 1
ATOM 1866 O O . SER A 1 242 ? -5.125 9.363 20.918 1.00 81.81 242 SER A O 1
ATOM 1868 N N . GLY A 1 243 ? -3.324 8.484 21.924 1.00 61.34 243 GLY A N 1
ATOM 1869 C CA . GLY A 1 243 ? -3.256 9.444 23.035 1.00 61.34 243 GLY A CA 1
ATOM 1870 C C . GLY A 1 243 ? -4.501 9.555 23.930 1.00 61.34 243 GLY A C 1
ATOM 1871 O O . GLY A 1 243 ? -4.536 10.428 24.796 1.00 61.34 243 GLY A O 1
ATOM 1872 N N . GLY A 1 244 ? -5.513 8.700 23.755 1.00 60.78 244 GLY A N 1
ATOM 1873 C CA . GLY A 1 244 ? -6.758 8.709 24.529 1.00 60.78 244 GLY A CA 1
ATOM 1874 C C . GLY A 1 244 ? -8.025 8.790 23.666 1.00 60.78 244 GLY A C 1
ATOM 1875 O O . GLY A 1 244 ? -8.004 8.489 22.478 1.00 60.78 244 GLY A O 1
ATOM 1876 N N . GLN A 1 245 ? -9.146 9.178 24.292 1.00 57.50 245 GLN A N 1
ATOM 1877 C CA . GLN A 1 245 ? -10.514 9.084 23.739 1.00 57.50 245 GLN A CA 1
ATOM 1878 C C . GLN A 1 245 ? -10.739 9.874 22.433 1.00 57.50 245 GLN A C 1
ATOM 1880 O O . GLN A 1 245 ? -11.652 9.546 21.687 1.00 57.50 245 GLN A O 1
ATOM 1885 N N . GLN A 1 246 ? -9.908 10.882 22.135 1.00 60.72 246 GLN A N 1
ATOM 1886 C CA . GLN A 1 246 ? -10.184 11.850 21.068 1.00 60.72 246 GLN A CA 1
ATOM 1887 C C . GLN A 1 246 ? -10.117 11.250 19.649 1.00 60.72 246 GLN A C 1
ATOM 1889 O O . GLN A 1 246 ? -10.860 11.683 18.776 1.00 60.72 246 GLN A O 1
ATOM 1894 N N . TYR A 1 247 ? -9.270 10.238 19.432 1.00 76.19 247 TYR A N 1
ATOM 1895 C CA . TYR A 1 247 ? -9.189 9.472 18.178 1.00 76.19 247 TYR A CA 1
ATOM 1896 C C . TYR A 1 247 ? -8.892 8.002 18.484 1.00 76.19 247 TYR A C 1
ATOM 1898 O O . TYR A 1 247 ? -7.929 7.423 17.977 1.00 76.19 247 TYR A O 1
ATOM 1906 N N . ALA A 1 248 ? -9.676 7.417 19.392 1.00 85.06 248 ALA A N 1
ATOM 1907 C CA . ALA A 1 248 ? -9.415 6.079 19.902 1.00 85.06 248 ALA A CA 1
ATOM 1908 C C . ALA A 1 248 ? -9.451 5.032 18.779 1.00 85.06 248 ALA A C 1
ATOM 1910 O O . ALA A 1 248 ? -10.379 4.998 17.968 1.00 85.06 248 ALA A O 1
ATOM 1911 N N . ILE A 1 249 ? -8.446 4.156 18.774 1.00 89.31 249 ILE A N 1
ATOM 1912 C CA . ILE A 1 249 ? -8.349 3.017 17.866 1.00 89.31 249 ILE A CA 1
ATOM 1913 C C . ILE A 1 249 ? -8.364 1.707 18.646 1.00 89.31 249 ILE A C 1
ATOM 1915 O O . ILE A 1 249 ? -7.702 1.571 19.676 1.00 89.31 249 ILE A O 1
ATOM 1919 N N . GLN A 1 250 ? -9.118 0.731 18.147 1.00 91.38 250 GLN A N 1
ATOM 1920 C CA . GLN A 1 250 ? -9.270 -0.584 18.768 1.00 91.38 250 GLN A CA 1
ATOM 1921 C C . GLN A 1 250 ? -9.075 -1.696 17.736 1.00 91.38 250 GLN A C 1
ATOM 1923 O O . GLN A 1 250 ? -9.323 -1.509 16.549 1.00 91.38 250 GLN A O 1
ATOM 1928 N N . ALA A 1 251 ? -8.656 -2.885 18.170 1.00 94.19 251 ALA A N 1
ATOM 1929 C CA . ALA A 1 251 ? -8.675 -4.052 17.293 1.00 94.19 251 ALA A CA 1
ATOM 1930 C C . ALA A 1 251 ? -10.111 -4.377 16.852 1.00 94.19 251 ALA A C 1
ATOM 1932 O O . ALA A 1 251 ? -11.014 -4.466 17.684 1.00 94.19 251 ALA A O 1
ATOM 1933 N N . ALA A 1 252 ? -10.320 -4.645 15.564 1.00 93.88 252 ALA A N 1
ATOM 1934 C CA . ALA A 1 252 ? -11.633 -5.024 15.044 1.00 93.88 252 ALA A CA 1
ATOM 1935 C C . ALA A 1 252 ? -12.178 -6.314 15.690 1.00 93.88 252 ALA A C 1
ATOM 1937 O O . ALA A 1 252 ? -13.387 -6.461 15.874 1.00 93.88 252 ALA A O 1
ATOM 1938 N N . ALA A 1 253 ? -11.280 -7.212 16.107 1.00 94.00 253 ALA A N 1
ATOM 1939 C CA . ALA A 1 253 ? -11.591 -8.461 16.803 1.00 94.00 253 ALA A CA 1
ATOM 1940 C C . ALA A 1 253 ? -11.776 -8.313 18.326 1.00 94.00 253 ALA A C 1
ATOM 1942 O O . ALA A 1 253 ? -11.871 -9.311 19.039 1.00 94.00 253 ALA A O 1
ATOM 1943 N N . ALA A 1 254 ? -11.814 -7.091 18.864 1.00 91.56 254 ALA A N 1
ATOM 1944 C CA . ALA A 1 254 ? -11.926 -6.883 20.308 1.00 91.56 254 ALA A CA 1
ATOM 1945 C C . ALA A 1 254 ? -13.281 -7.302 20.908 1.00 91.56 254 ALA A C 1
ATOM 1947 O O . ALA A 1 254 ? -13.408 -7.397 22.124 1.00 91.56 254 ALA A O 1
ATOM 1948 N N . ASP A 1 255 ? -14.276 -7.595 20.070 1.00 91.69 255 ASP A N 1
ATOM 1949 C CA . ASP A 1 255 ? -15.527 -8.238 20.475 1.00 91.69 255 ASP A CA 1
ATOM 1950 C C . ASP A 1 255 ? -15.425 -9.774 20.550 1.00 91.69 255 ASP A C 1
ATOM 1952 O O . ASP A 1 255 ? -16.439 -10.455 20.692 1.00 91.69 255 ASP A O 1
ATOM 1956 N N . GLY A 1 256 ? -14.215 -10.326 20.426 1.00 92.06 256 GLY A N 1
ATOM 1957 C CA . GLY A 1 256 ? -13.940 -11.761 20.463 1.00 92.06 256 GLY A CA 1
ATOM 1958 C C . GLY A 1 256 ? -14.151 -12.481 19.131 1.00 92.06 256 GLY A C 1
ATOM 1959 O O . GLY A 1 256 ? -13.994 -13.699 19.081 1.00 92.06 256 GLY A O 1
ATOM 1960 N N . VAL A 1 257 ? -14.491 -11.766 18.051 1.00 93.50 257 VAL A N 1
ATOM 1961 C CA . VAL A 1 257 ? -14.720 -12.364 16.729 1.00 93.50 257 VAL A CA 1
ATOM 1962 C C . VAL A 1 257 ? -13.621 -11.941 15.761 1.00 93.50 257 VAL A C 1
ATOM 1964 O O . VAL A 1 257 ? -13.557 -10.788 15.336 1.00 93.50 257 VAL A O 1
ATOM 1967 N N . ASP A 1 258 ? -12.787 -12.899 15.361 1.00 92.19 258 ASP A N 1
ATOM 1968 C CA . ASP A 1 258 ? -11.780 -12.692 14.322 1.00 92.19 258 ASP A CA 1
ATOM 1969 C C . ASP A 1 258 ? -12.427 -12.722 12.928 1.00 92.19 258 ASP A C 1
ATOM 1971 O O . ASP A 1 258 ? -12.839 -13.771 12.428 1.00 92.19 258 ASP A O 1
ATOM 1975 N N . ARG A 1 259 ? -12.540 -11.540 12.315 1.00 92.94 259 ARG A N 1
ATOM 1976 C CA . ARG A 1 259 ? -13.153 -11.335 10.992 1.00 92.94 259 ARG A CA 1
ATOM 1977 C C . ARG A 1 259 ? -12.148 -11.354 9.849 1.00 92.94 259 ARG A C 1
ATOM 1979 O O . ARG A 1 259 ? -12.574 -11.232 8.702 1.00 92.94 259 ARG A O 1
ATOM 1986 N N . LYS A 1 260 ? -10.856 -11.529 10.145 1.00 94.00 260 LYS A N 1
ATOM 1987 C CA . LYS A 1 260 ? -9.772 -11.358 9.173 1.00 94.00 260 LYS A CA 1
ATOM 1988 C C . LYS A 1 260 ? -9.778 -9.950 8.569 1.00 94.00 260 LYS A C 1
ATOM 1990 O O . LYS A 1 260 ? -10.375 -9.021 9.115 1.00 94.00 260 LYS A O 1
ATOM 1995 N N . LEU A 1 261 ? -9.060 -9.777 7.464 1.00 95.44 261 LEU A N 1
ATOM 1996 C CA . LEU A 1 261 ? -9.000 -8.502 6.762 1.00 95.44 261 LEU A CA 1
ATOM 1997 C C . LEU A 1 261 ? -10.288 -8.230 5.969 1.00 95.44 261 LEU A C 1
ATOM 1999 O O . LEU A 1 261 ? -10.781 -9.142 5.294 1.00 95.44 261 LEU A O 1
ATOM 2003 N N . PRO A 1 262 ? -10.781 -6.977 5.942 1.00 95.25 262 PRO A N 1
ATOM 2004 C CA . PRO A 1 262 ? -11.695 -6.545 4.890 1.00 95.25 262 PRO A CA 1
ATOM 2005 C C . PRO A 1 262 ? -11.007 -6.630 3.508 1.00 95.25 262 PRO A C 1
ATOM 2007 O O . PRO A 1 262 ? -9.788 -6.815 3.434 1.00 95.25 262 PRO A O 1
ATOM 2010 N N . PRO A 1 263 ? -11.752 -6.513 2.392 1.00 93.88 263 PRO A N 1
ATOM 2011 C CA . PRO A 1 263 ? -11.154 -6.385 1.063 1.00 93.88 263 PRO A CA 1
ATOM 2012 C C . PRO A 1 263 ? -10.202 -5.190 1.025 1.00 93.88 263 PRO A C 1
ATOM 2014 O O . PRO A 1 263 ? -10.606 -4.068 1.325 1.00 93.88 263 PRO A O 1
ATOM 2017 N N . SER A 1 264 ? -8.932 -5.442 0.715 1.00 95.31 264 SER A N 1
ATOM 2018 C CA . SER A 1 264 ? -7.879 -4.453 0.916 1.00 95.31 264 SER A CA 1
ATOM 2019 C C . SER A 1 264 ? -6.618 -4.800 0.112 1.00 95.31 264 SER A C 1
ATOM 2021 O O . SER A 1 264 ? -6.347 -5.966 -0.192 1.00 95.31 264 SER A O 1
ATOM 2023 N N . THR A 1 265 ? -5.820 -3.785 -0.201 1.00 96.25 265 THR A N 1
ATOM 2024 C CA . THR A 1 265 ? -4.526 -3.891 -0.898 1.00 96.25 265 THR A CA 1
ATOM 2025 C C . THR A 1 265 ? -3.503 -4.760 -0.140 1.00 96.25 265 THR A C 1
ATOM 2027 O O . THR A 1 265 ? -2.695 -5.455 -0.761 1.00 96.25 265 THR A O 1
ATOM 2030 N N . VAL A 1 266 ? -3.563 -4.795 1.202 1.00 97.38 266 VAL A N 1
ATOM 2031 C CA . VAL A 1 266 ? -2.713 -5.635 2.077 1.00 97.38 266 VAL A CA 1
ATOM 2032 C C . VAL A 1 266 ? -2.764 -7.108 1.673 1.00 97.38 266 VAL A C 1
ATOM 2034 O O . VAL A 1 266 ? -1.754 -7.815 1.760 1.00 97.38 266 VAL A O 1
ATOM 2037 N N . GLN A 1 267 ? -3.912 -7.582 1.185 1.00 97.00 267 GLN A N 1
ATOM 2038 C CA . GLN A 1 267 ? -4.085 -8.976 0.783 1.00 97.00 267 GLN A CA 1
ATOM 2039 C C . GLN A 1 267 ? -3.081 -9.387 -0.307 1.00 97.00 267 GLN A C 1
ATOM 2041 O O . GLN A 1 267 ? -2.578 -10.511 -0.270 1.00 97.00 267 GLN A O 1
ATOM 2046 N N . ALA A 1 268 ? -2.719 -8.484 -1.227 1.00 97.56 268 ALA A N 1
ATOM 2047 C CA . ALA A 1 268 ? -1.721 -8.756 -2.262 1.00 97.56 268 ALA A CA 1
ATOM 2048 C C . ALA A 1 268 ? -0.327 -9.033 -1.669 1.00 97.56 268 ALA A C 1
ATOM 2050 O O . ALA A 1 268 ? 0.363 -9.955 -2.108 1.00 97.56 268 ALA A O 1
ATOM 2051 N N . PHE A 1 269 ? 0.071 -8.294 -0.630 1.00 98.12 269 PHE A N 1
ATOM 2052 C CA . PHE A 1 269 ? 1.348 -8.495 0.064 1.00 98.12 269 PHE A CA 1
ATOM 2053 C C . PHE A 1 269 ? 1.366 -9.822 0.831 1.00 98.12 269 PHE A C 1
ATOM 2055 O O . PHE A 1 269 ? 2.308 -10.612 0.706 1.00 98.12 269 PHE A O 1
ATOM 2062 N N . LEU A 1 270 ? 0.291 -10.113 1.569 1.00 97.44 270 LEU A N 1
ATOM 2063 C CA . LEU A 1 270 ? 0.177 -11.335 2.370 1.00 97.44 270 LEU A CA 1
ATOM 2064 C C . LEU A 1 270 ? 0.074 -12.607 1.518 1.00 97.44 270 LEU A C 1
ATOM 2066 O O . LEU A 1 270 ? 0.477 -13.678 1.975 1.00 97.44 270 LEU A O 1
ATOM 2070 N N . GLN A 1 271 ? -0.394 -12.507 0.269 1.00 96.25 271 GLN A N 1
ATOM 2071 C CA . GLN A 1 271 ? -0.333 -13.614 -0.693 1.00 96.25 271 GLN A CA 1
ATOM 2072 C C . GLN A 1 271 ? 1.106 -14.043 -1.012 1.00 96.25 271 GLN A C 1
ATOM 2074 O O . GLN A 1 271 ? 1.328 -15.219 -1.297 1.00 96.25 271 GLN A O 1
ATOM 2079 N N . LYS A 1 272 ? 2.082 -13.124 -0.971 1.00 96.56 272 LYS A N 1
ATOM 2080 C CA . LYS A 1 272 ? 3.503 -13.445 -1.193 1.00 96.56 272 LYS A CA 1
ATOM 2081 C C . LYS A 1 272 ? 4.226 -13.827 0.092 1.00 96.56 272 LYS A C 1
ATOM 2083 O O . LYS A 1 272 ? 5.032 -14.753 0.073 1.00 96.56 272 LYS A O 1
ATOM 2088 N N . LYS A 1 273 ? 3.941 -13.146 1.205 1.00 96.00 273 LYS A N 1
ATOM 2089 C CA . LYS A 1 273 ? 4.588 -13.405 2.499 1.00 96.00 273 LYS A CA 1
ATOM 2090 C C . LYS A 1 273 ? 3.615 -13.155 3.651 1.00 96.00 273 LYS A C 1
ATOM 2092 O O . LYS A 1 273 ? 3.446 -12.031 4.112 1.00 96.00 273 LYS A O 1
ATOM 2097 N N . ARG A 1 274 ? 3.011 -14.239 4.150 1.00 95.25 274 ARG A N 1
ATOM 2098 C CA . ARG A 1 274 ? 2.041 -14.233 5.266 1.00 95.25 274 ARG A CA 1
ATOM 2099 C C . ARG A 1 274 ? 2.607 -13.720 6.590 1.00 95.25 274 ARG A C 1
ATOM 2101 O O . ARG A 1 274 ? 1.845 -13.310 7.451 1.00 95.25 274 ARG A O 1
ATOM 2108 N N . SER A 1 275 ? 3.927 -13.759 6.762 1.00 95.62 275 SER A N 1
ATOM 2109 C CA . SER A 1 275 ? 4.595 -13.330 7.992 1.00 95.62 275 SER A CA 1
ATOM 2110 C C . SER A 1 275 ? 4.821 -11.821 8.092 1.00 95.62 275 SER A C 1
ATOM 2112 O O . SER A 1 275 ? 5.315 -11.378 9.127 1.00 95.62 275 SER A O 1
ATOM 2114 N N . ILE A 1 276 ? 4.493 -11.033 7.056 1.00 97.56 276 ILE A N 1
ATOM 2115 C CA . ILE A 1 276 ? 4.603 -9.570 7.120 1.00 97.56 276 ILE A CA 1
ATOM 2116 C C . ILE A 1 276 ? 3.531 -9.037 8.085 1.00 97.56 276 ILE A C 1
ATOM 2118 O O . ILE A 1 276 ? 2.344 -9.266 7.849 1.00 97.56 276 ILE A O 1
ATOM 2122 N N . PRO A 1 277 ? 3.915 -8.296 9.138 1.00 98.25 277 PRO A N 1
ATOM 2123 C CA . PRO A 1 277 ? 2.970 -7.557 9.961 1.00 98.25 277 PRO A CA 1
ATOM 2124 C C . PRO A 1 277 ? 2.180 -6.560 9.116 1.00 98.25 277 PRO A C 1
ATOM 2126 O O . PRO A 1 277 ? 2.769 -5.709 8.444 1.00 98.25 277 PRO A O 1
ATOM 2129 N N . ALA A 1 278 ? 0.855 -6.639 9.147 1.00 98.12 278 ALA A N 1
ATOM 2130 C CA . ALA A 1 278 ? 0.028 -5.772 8.327 1.00 98.12 278 ALA A CA 1
ATOM 2131 C C . ALA A 1 278 ? -1.286 -5.396 9.000 1.00 98.12 278 ALA A C 1
ATOM 2133 O O . ALA A 1 278 ? -1.892 -6.214 9.690 1.00 98.12 278 ALA A O 1
ATOM 2134 N N . VAL A 1 279 ? -1.720 -4.158 8.779 1.00 98.00 279 VAL A N 1
ATOM 2135 C CA . VAL A 1 279 ? -2.930 -3.598 9.380 1.00 98.00 279 VAL A CA 1
ATOM 2136 C C . VAL A 1 279 ? -3.722 -2.799 8.357 1.00 98.00 279 VAL A C 1
ATOM 2138 O O . VAL A 1 279 ? -3.159 -2.001 7.607 1.00 98.00 279 VAL A O 1
ATOM 2141 N N . VAL A 1 280 ? -5.038 -2.993 8.362 1.00 97.75 280 VAL A N 1
ATOM 2142 C CA . VAL A 1 280 ? -5.985 -2.117 7.664 1.00 97.75 280 VAL A CA 1
ATOM 2143 C C . VAL A 1 280 ? -6.692 -1.274 8.715 1.00 97.75 280 VAL A C 1
ATOM 2145 O O . VAL A 1 280 ? -7.205 -1.815 9.694 1.00 97.75 280 VAL A O 1
ATOM 2148 N N . ILE A 1 281 ? -6.688 0.041 8.537 1.00 95.62 281 ILE A N 1
ATOM 2149 C CA . ILE A 1 281 ? -7.332 1.001 9.431 1.00 95.62 281 ILE A CA 1
ATOM 2150 C C . ILE A 1 281 ? -8.581 1.530 8.735 1.00 95.62 281 ILE A C 1
ATOM 2152 O O . ILE A 1 281 ? -8.480 2.059 7.626 1.00 95.62 281 ILE A O 1
ATOM 2156 N N . SER A 1 282 ? -9.726 1.407 9.405 1.00 94.25 282 SER A N 1
ATOM 2157 C CA . SER A 1 282 ? -11.020 1.894 8.921 1.00 94.25 282 SER A CA 1
ATOM 2158 C C . SER A 1 282 ? -11.868 2.501 10.039 1.00 94.25 282 SER A C 1
ATOM 2160 O O . SER A 1 282 ? -11.553 2.362 11.219 1.00 94.25 282 SER A O 1
ATOM 2162 N N . ASP A 1 283 ? -12.961 3.161 9.677 1.00 91.50 283 ASP A N 1
ATOM 2163 C CA . ASP A 1 283 ? -13.985 3.705 10.576 1.00 91.50 283 ASP A CA 1
ATOM 2164 C C . ASP A 1 283 ? -15.026 2.656 11.011 1.00 91.50 283 ASP A C 1
ATOM 2166 O O . ASP A 1 283 ? -15.722 2.844 12.006 1.00 91.50 283 ASP A O 1
ATOM 2170 N N . PHE A 1 284 ? -15.080 1.501 10.343 1.00 90.50 284 PHE A N 1
ATOM 2171 C CA . PHE A 1 284 ? -15.983 0.404 10.690 1.00 90.50 284 PHE A CA 1
ATOM 2172 C C . PHE A 1 284 ? -15.301 -0.786 11.381 1.00 90.50 284 PHE A C 1
ATOM 2174 O O . PHE A 1 284 ? -14.194 -1.188 11.029 1.00 90.50 284 PHE A O 1
ATOM 2181 N N . GLN A 1 285 ? -16.020 -1.444 12.299 1.00 91.38 285 GLN A N 1
ATOM 2182 C CA . GLN A 1 285 ? -15.583 -2.712 12.903 1.00 91.38 285 GLN A CA 1
ATOM 2183 C C . GLN A 1 285 ? -16.008 -3.937 12.084 1.00 91.38 285 GLN A C 1
ATOM 2185 O O . GLN A 1 285 ? -15.243 -4.879 11.896 1.00 91.38 285 GLN A O 1
ATOM 2190 N N . LYS A 1 286 ? -17.281 -3.969 11.674 1.00 90.00 286 LYS A N 1
ATOM 2191 C CA . LYS A 1 286 ? -17.929 -5.163 11.100 1.00 90.00 286 LYS A CA 1
ATOM 2192 C C . LYS A 1 286 ? -18.553 -4.888 9.741 1.00 90.00 286 LYS A C 1
ATOM 2194 O O . LYS A 1 286 ? -18.586 -5.777 8.898 1.00 90.00 286 LYS A O 1
ATOM 2199 N N . GLN A 1 287 ? -19.130 -3.700 9.580 1.00 86.12 287 GLN A N 1
ATOM 2200 C CA . GLN A 1 287 ? -19.947 -3.312 8.438 1.00 86.12 287 GLN A CA 1
ATOM 2201 C C . GLN A 1 287 ? -19.724 -1.832 8.160 1.00 86.12 287 GLN A C 1
ATOM 2203 O O . GLN A 1 287 ? -19.796 -1.030 9.084 1.00 86.12 287 GLN A O 1
ATOM 2208 N N . LEU A 1 288 ? -19.470 -1.521 6.897 1.00 82.88 288 LEU A N 1
ATOM 2209 C CA . LEU A 1 288 ? -19.289 -0.171 6.377 1.00 82.88 288 LEU A CA 1
ATOM 2210 C C . LEU A 1 288 ? -20.627 0.594 6.332 1.00 82.88 288 LEU A C 1
ATOM 2212 O O . LEU A 1 288 ? -21.659 -0.030 6.059 1.00 82.88 288 LEU A O 1
ATOM 2216 N N . GLY A 1 289 ? -20.602 1.911 6.577 1.00 69.81 289 GLY A N 1
ATOM 2217 C CA . GLY A 1 289 ? -21.756 2.812 6.444 1.00 69.81 289 GLY A CA 1
ATOM 2218 C C . GLY A 1 289 ? -22.891 2.608 7.456 1.00 69.81 289 GLY A C 1
ATOM 2219 O O . GLY A 1 289 ? -24.060 2.605 7.060 1.00 69.81 289 GLY A O 1
ATOM 2220 N N . LYS A 1 290 ? -22.576 2.380 8.738 1.00 56.16 290 LYS A N 1
ATOM 2221 C CA . LYS A 1 290 ? -23.567 2.165 9.807 1.00 56.16 290 LYS A CA 1
ATOM 2222 C C . LYS A 1 290 ? -23.448 3.134 10.968 1.00 56.16 290 LYS A C 1
ATOM 2224 O O . LYS A 1 290 ? -22.313 3.329 11.441 1.00 56.16 290 LYS A O 1
#

Secondary structure (DSSP, 8-state):
---EEEP-BTTB----S-HHHHHHTT-EEE-----EEE---S---TTS---EEEEEEE-----SSGGG---IIIIIHHHHHHHHHHHHHHHTTT-------------PPP--SS-----------SS-GGG-SSEEEEEEESS-TTTSHHHHHHHHHHHH-PPPB--SS----SSS-SBTBTTBS--GGGGS-GGGEEEEEEE-S-SSPPPTT-SS-SEEEE-S-TT-HHHHHHHHHHHHHTTTGGG-EEEGGGGS----PPS-THHHHHHH-TTS-EEEEES-SSSS--

InterPro domains:
  IPR008710 Nicastrin [PTHR21092] (129-287)

pLDDT: mean 79.95, std 20.65, range [27.89, 98.44]

Foldseek 3Di:
DFDWDFDDDPPDRPDPDDPVVCVVVVRTDGDFDDKDKDWPAPDQAQPPLFFEEEEEFEQDDDDPDRVPDPCVQFGVVQVVVLVVVVVVLQCLAPPDDDPPDDDDDDDDDDDDPDDPPPPPPPPRDPDRRNGDSHIYMYIYFYCLNVPLPRLLVLLCCLAVVDDADDDDDQQEPDDDAPHSVVHHNDSVSSSDHLVSHQEYETEGRQDQFDALPDPDARKEKAAQDPPQVLQVVVQVVQQVVCPDSRHHYYHLCPVVDRPHDDSGSVVSSCVVPVNRHYIYMHRDSPDPPD